Protein AF-0000000067417371 (afdb_homodimer)

Foldseek 3Di:
DDDPPPPPDPDPCVPPPPPPQDAQDQVVLQVVLQVLCCVLPVPHACDDPVVNVVVVVSQVVSQVVSVVVSCVRPVDQWDKDKDKDKDFPPPDDDDDDDDDDADPRKDKHWDWDDDNTMIMIMMMIIHGD/DDPPPPPPDPDPCVPPPPPPQDAQDQVVLQVVLQVLCCVLPVPHACDDPVVNVVVVVSQVVSQVVSVVVSCVRPVDQWDKDKDKDKDFPPPDDDDDDDDDDADPRKDKHWDWDDDNTMIMIMMMIIHGD

Nearest PDB structures (foldseek):
  8j07-assembly1_r7  TM=8.882E-01  e=1.767E-09  Homo sapiens
  8glv-assembly1_AR  TM=9.146E-01  e=4.381E-09  Chlamydomonas reinhardtii
  8glv-assembly1_AS  TM=8.165E-01  e=1.455E-09  Chlamydomonas reinhardtii
  5wi4-assembly1_B  TM=8.891E-01  e=5.313E-07  Mus musculus
  5vky-assembly1_B  TM=7.268E-01  e=1.047E-03  Saccharomyces cerevisiae JAY291

Secondary structure (DSSP, 8-state):
-------------------------HHHHHHHHHHHHHHHHTT--PPPGGGTHHHHHHHHHHHHHHHHHHHHH--SSEEEEEEEEEEE-SS--EEEEEEEE--TT-EEEEEEEE-SSEEEEEEEEEEE-/-------------------------HHHHHHHHHHHHHHHHTT--PPPGGGTHHHHHHHHHHHHHHHHHHHHH--SSEEEEEEEEEEE-SS--EEEEEEEE--TT-EEEEEEEE-SSEEEEEEEEEEE-

pLDDT: mean 85.17, std 20.32, range [29.73, 98.75]

Organism: Laccaria bicolor (strain S238N-H82 / ATCC MYA-4686) (NCBI:txid486041)

InterPro domains:
  IPR005334 Dynein light chain Tctex-1-like [PF03645] (30-125)
  IPR005334 Dynein light chain Tctex-1-like [PTHR21255] (18-127)
  IPR038586 Tctex-1-like superfamily [G3DSA:3.30.1140.40] (27-128)

Sequence (258 aa):
MANASGLRSPTPSRSSAPSPRQKFDTDLLKAYIKKLLSSTLQNNVWPEAREKDRVKGWMKEIGERVKERMLEIQPKGFKYIVLTQINENLGQGGRADMVCHWEDSDVVAQEMYSNDSLICICIAFALVAMANASGLRSPTPSRSSAPSPRQKFDTDLLKAYIKKLLSSTLQNNVWPEAREKDRVKGWMKEIGERVKERMLEIQPKGFKYIVLTQINENLGQGGRADMVCHWEDSDVVAQEMYSNDSLICICIAFALVA

Structure (mmCIF, N/CA/C/O backbone):
data_AF-0000000067417371-model_v1
#
loop_
_entity.id
_entity.type
_entity.pdbx_description
1 polymer 'Predicted protein'
#
loop_
_atom_site.group_PDB
_atom_site.id
_atom_site.type_symbol
_atom_site.label_atom_id
_atom_site.label_alt_id
_atom_site.label_comp_id
_atom_site.label_asym_id
_atom_site.label_entity_id
_atom_site.label_seq_id
_atom_site.pdbx_PDB_ins_code
_atom_site.Cartn_x
_atom_site.Cartn_y
_atom_site.Cartn_z
_atom_site.occupancy
_atom_site.B_iso_or_equiv
_atom_site.auth_seq_id
_atom_site.auth_comp_id
_atom_site.auth_asym_id
_atom_site.auth_atom_id
_atom_site.pdbx_PDB_model_num
ATOM 1 N N . MET A 1 1 ? 7.031 78.75 3.586 1 29.73 1 MET A N 1
ATOM 2 C CA . MET A 1 1 ? 6.203 77.688 3.107 1 29.73 1 MET A CA 1
ATOM 3 C C . MET A 1 1 ? 6.941 76.375 3.23 1 29.73 1 MET A C 1
ATOM 5 O O . MET A 1 1 ? 7.867 76.062 2.463 1 29.73 1 MET A O 1
ATOM 9 N N . ALA A 1 2 ? 7.055 75.812 4.5 1 34.28 2 ALA A N 1
ATOM 10 C CA . ALA A 1 2 ? 7.848 74.688 5.012 1 34.28 2 ALA A CA 1
ATOM 11 C C . ALA A 1 2 ? 7.473 73.375 4.316 1 34.28 2 ALA A C 1
ATOM 13 O O . ALA A 1 2 ? 6.289 73.062 4.145 1 34.28 2 ALA A O 1
ATOM 14 N N . ASN A 1 3 ? 8.281 72.812 3.389 1 33.38 3 ASN A N 1
ATOM 15 C CA . ASN A 1 3 ? 8.328 71.625 2.633 1 33.38 3 ASN A CA 1
ATOM 16 C C . ASN A 1 3 ? 8.203 70.375 3.551 1 33.38 3 ASN A C 1
ATOM 18 O O . ASN A 1 3 ? 9.078 70.125 4.379 1 33.38 3 ASN A O 1
ATOM 22 N N . ALA A 1 4 ? 7 70.062 3.951 1 37.28 4 ALA A N 1
ATOM 23 C CA . ALA A 1 4 ? 6.668 68.875 4.727 1 37.28 4 ALA A CA 1
ATOM 24 C C . ALA A 1 4 ? 7.238 67.562 4.074 1 37.28 4 ALA A C 1
ATOM 26 O O . ALA A 1 4 ? 6.953 67.312 2.908 1 37.28 4 ALA A O 1
ATOM 27 N N . SER A 1 5 ? 8.531 67.25 4.379 1 37.56 5 SER A N 1
ATOM 28 C CA . SER A 1 5 ? 9.234 66.062 4 1 37.56 5 SER A CA 1
ATOM 29 C C . SER A 1 5 ? 8.359 64.812 4.23 1 37.56 5 SER A C 1
ATOM 31 O O . SER A 1 5 ? 7.871 64.625 5.34 1 37.56 5 SER A O 1
ATOM 33 N N . GLY A 1 6 ? 7.527 64.5 3.299 1 33.75 6 GLY A N 1
ATOM 34 C CA . GLY A 1 6 ? 6.684 63.281 3.215 1 33.75 6 GLY A CA 1
ATOM 35 C C . GLY A 1 6 ? 7.391 62.031 3.656 1 33.75 6 GLY A C 1
ATOM 36 O O . GLY A 1 6 ? 8.398 61.625 3.062 1 33.75 6 GLY A O 1
ATOM 37 N N . LEU A 1 7 ? 7.543 61.781 4.965 1 40.06 7 LEU A N 1
ATOM 38 C CA . LEU A 1 7 ? 8.062 60.531 5.543 1 40.06 7 LEU A CA 1
ATOM 39 C C . LEU A 1 7 ? 7.418 59.312 4.891 1 40.06 7 LEU A C 1
ATOM 41 O O . LEU A 1 7 ? 6.195 59.188 4.918 1 40.06 7 LEU A O 1
ATOM 45 N N . ARG A 1 8 ? 7.824 58.969 3.635 1 37.25 8 ARG A N 1
ATOM 46 C CA . ARG A 1 8 ? 7.406 57.75 2.973 1 37.25 8 ARG A CA 1
ATOM 47 C C . ARG A 1 8 ? 7.539 56.531 3.91 1 37.25 8 ARG A C 1
ATOM 49 O O . ARG A 1 8 ? 8.578 56.344 4.551 1 37.25 8 ARG A O 1
ATOM 56 N N . SER A 1 9 ? 6.445 56.188 4.555 1 44.22 9 SER A N 1
ATOM 57 C CA . SER A 1 9 ? 6.371 54.938 5.336 1 44.22 9 SER A CA 1
ATOM 58 C C . SER A 1 9 ? 7.047 53.781 4.613 1 44.22 9 SER A C 1
ATOM 60 O O . SER A 1 9 ? 7.023 53.719 3.383 1 44.22 9 SER A O 1
ATOM 62 N N . PRO A 1 10 ? 8.125 53.188 5.152 1 41.47 10 PRO A N 1
ATOM 63 C CA . PRO A 1 10 ? 8.758 52.031 4.543 1 41.47 10 PRO A CA 1
ATOM 64 C C . PRO A 1 10 ? 7.746 50.969 4.09 1 41.47 10 PRO A C 1
ATOM 66 O O . PRO A 1 10 ? 6.645 50.906 4.645 1 41.47 10 PRO A O 1
ATOM 69 N N . THR A 1 11 ? 7.594 50.75 2.787 1 43.41 11 THR A N 1
ATOM 70 C CA . THR A 1 11 ? 6.852 49.625 2.203 1 43.41 11 THR A CA 1
ATOM 71 C C . THR A 1 11 ? 7.148 48.312 2.945 1 43.41 11 THR A C 1
ATOM 73 O O . THR A 1 11 ? 8.297 48.062 3.285 1 43.41 11 THR A O 1
ATOM 76 N N . PRO A 1 12 ? 6.262 47.812 3.783 1 40.22 12 PRO A N 1
ATOM 77 C CA . PRO A 1 12 ? 6.508 46.5 4.379 1 40.22 12 PRO A CA 1
ATOM 78 C C . PRO A 1 12 ? 7.035 45.5 3.371 1 40.22 12 PRO A C 1
ATOM 80 O O . PRO A 1 12 ? 6.602 45.469 2.217 1 40.22 12 PRO A O 1
ATOM 83 N N . SER A 1 13 ? 8.344 45.25 3.252 1 42.53 13 SER A N 1
ATOM 84 C CA . SER A 1 13 ? 8.898 44.094 2.549 1 42.53 13 SER A CA 1
ATOM 85 C C . SER A 1 13 ? 8.078 42.844 2.812 1 42.53 13 SER A C 1
ATOM 87 O O . SER A 1 13 ? 8.148 42.281 3.898 1 42.53 13 SER A O 1
ATOM 89 N N . ARG A 1 14 ? 6.805 42.844 2.596 1 40.53 14 ARG A N 1
ATOM 90 C CA . ARG A 1 14 ? 6 41.625 2.734 1 40.53 14 ARG A CA 1
ATOM 91 C C . ARG A 1 14 ? 6.664 40.438 2.035 1 40.53 14 ARG A C 1
ATOM 93 O O . ARG A 1 14 ? 5.988 39.5 1.604 1 40.53 14 ARG A O 1
ATOM 100 N N . SER A 1 15 ? 7.902 40.688 1.404 1 40.19 15 SER A N 1
ATOM 101 C CA . SER A 1 15 ? 8.266 39.531 0.579 1 40.19 15 SER A CA 1
ATOM 102 C C . SER A 1 15 ? 8.328 38.25 1.406 1 40.19 15 SER A C 1
ATOM 104 O O . SER A 1 15 ? 9.375 37.906 1.949 1 40.19 15 SER A O 1
ATOM 106 N N . SER A 1 16 ? 7.668 38.156 2.568 1 41.47 16 SER A N 1
ATOM 107 C CA . SER A 1 16 ? 7.918 36.812 3.117 1 41.47 16 SER A CA 1
ATOM 108 C C . SER A 1 16 ? 7.867 35.75 2.029 1 41.47 16 SER A C 1
ATOM 110 O O . SER A 1 16 ? 6.801 35.469 1.484 1 41.47 16 SER A O 1
ATOM 112 N N . ALA A 1 17 ? 8.812 35.688 1.14 1 43.62 17 ALA A N 1
ATOM 113 C CA . ALA A 1 17 ? 8.992 34.562 0.213 1 43.62 17 ALA A CA 1
ATOM 114 C C . ALA A 1 17 ? 8.5 33.25 0.828 1 43.62 17 ALA A C 1
ATOM 116 O O . ALA A 1 17 ? 8.828 32.938 1.975 1 43.62 17 ALA A O 1
ATOM 117 N N . PRO A 1 18 ? 7.359 32.719 0.465 1 45.53 18 PRO A N 1
ATOM 118 C CA . PRO A 1 18 ? 6.98 31.422 0.979 1 45.53 18 PRO A CA 1
ATOM 119 C C . PRO A 1 18 ? 8.172 30.469 1.113 1 45.53 18 PRO A C 1
ATOM 121 O O . PRO A 1 18 ? 9.102 30.531 0.311 1 45.53 18 PRO A O 1
ATOM 124 N N . SER A 1 19 ? 8.789 30.281 2.193 1 49.69 19 SER A N 1
ATOM 125 C CA . SER A 1 19 ? 9.82 29.281 2.408 1 49.69 19 SER A CA 1
ATOM 126 C C . SER A 1 19 ? 9.688 28.125 1.412 1 49.69 19 SER A C 1
ATOM 128 O O . SER A 1 19 ? 8.578 27.672 1.124 1 49.69 19 SER A O 1
ATOM 130 N N . PRO A 1 20 ? 10.562 27.953 0.43 1 51.38 20 PRO A N 1
ATOM 131 C CA . PRO A 1 20 ? 10.508 26.875 -0.552 1 51.38 20 PRO A CA 1
ATOM 132 C C . PRO A 1 20 ? 9.992 25.562 0.04 1 51.38 20 PRO A C 1
ATOM 134 O O . PRO A 1 20 ? 10.477 25.109 1.079 1 51.38 20 PRO A O 1
ATOM 137 N N . ARG A 1 21 ? 8.734 25.312 0.008 1 59.72 21 ARG A N 1
ATOM 138 C CA . ARG A 1 21 ? 8.156 24.062 0.501 1 59.72 21 ARG A CA 1
ATOM 139 C C . ARG A 1 21 ? 9.109 22.906 0.268 1 59.72 21 ARG A C 1
ATOM 141 O O . ARG A 1 21 ? 9.695 22.766 -0.81 1 59.72 21 ARG A O 1
ATOM 148 N N . GLN A 1 22 ? 9.688 22.344 1.268 1 68.69 22 GLN A N 1
ATOM 149 C CA . GLN A 1 22 ? 10.641 21.234 1.211 1 68.69 22 GLN A CA 1
ATOM 150 C C . GLN A 1 22 ? 10.125 20.109 0.33 1 68.69 22 GLN A C 1
ATOM 152 O O . GLN A 1 22 ? 8.984 19.656 0.487 1 68.69 22 GLN A O 1
ATOM 157 N N . LYS A 1 23 ? 10.75 19.984 -0.81 1 85.31 23 LYS A N 1
ATOM 158 C CA . LYS A 1 23 ? 10.414 18.891 -1.731 1 85.31 23 LYS A CA 1
ATOM 159 C C . LYS A 1 23 ? 11.219 17.641 -1.413 1 85.31 23 LYS A C 1
ATOM 161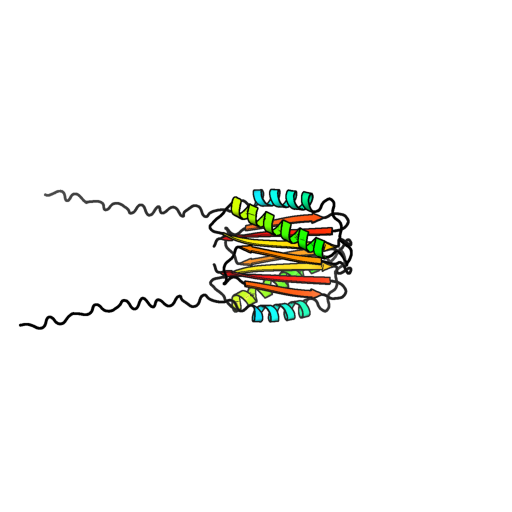 O O . LYS A 1 23 ? 12.406 17.719 -1.096 1 85.31 23 LYS A O 1
ATOM 166 N N . PHE A 1 24 ? 10.555 16.578 -1.325 1 93.5 24 PHE A N 1
ATOM 167 C CA . PHE A 1 24 ? 11.211 15.312 -1.058 1 93.5 24 PHE A CA 1
ATOM 168 C C . PHE A 1 24 ? 11.797 14.727 -2.336 1 93.5 24 PHE A C 1
ATOM 170 O O . PHE A 1 24 ? 11.117 14.656 -3.363 1 93.5 24 PHE A O 1
ATOM 177 N N . ASP A 1 25 ? 13.039 14.344 -2.344 1 94.5 25 ASP A N 1
ATOM 178 C CA . ASP A 1 25 ? 13.727 13.805 -3.514 1 94.5 25 ASP A CA 1
ATOM 179 C C . ASP A 1 25 ? 13.305 12.367 -3.783 1 94.5 25 ASP A C 1
ATOM 181 O O . ASP A 1 25 ? 14 11.422 -3.393 1 94.5 25 ASP A O 1
ATOM 185 N N . THR A 1 26 ? 12.367 12.148 -4.547 1 95.06 26 THR A N 1
ATOM 186 C CA . THR A 1 26 ? 11.766 10.852 -4.828 1 95.06 26 THR A CA 1
ATOM 187 C C . THR A 1 26 ? 12.672 10.008 -5.719 1 95.06 26 THR A C 1
ATOM 189 O O . THR A 1 26 ? 12.742 8.789 -5.562 1 95.06 26 THR A O 1
ATOM 192 N N . ASP A 1 27 ? 13.391 10.672 -6.625 1 96.31 27 ASP A N 1
ATOM 193 C CA . ASP A 1 27 ? 14.258 9.938 -7.547 1 96.31 27 ASP A CA 1
ATOM 194 C C . ASP A 1 27 ? 15.414 9.273 -6.805 1 96.31 27 ASP A C 1
ATOM 196 O O . ASP A 1 27 ? 15.766 8.133 -7.094 1 96.31 27 ASP A O 1
ATOM 200 N N . LEU A 1 28 ? 15.898 10.016 -5.984 1 96.62 28 LEU A N 1
ATOM 201 C CA . LEU A 1 28 ? 16.969 9.453 -5.16 1 96.62 28 LEU A CA 1
ATOM 202 C C . LEU A 1 28 ? 16.469 8.25 -4.375 1 96.62 28 LEU A C 1
ATOM 204 O O . LEU A 1 28 ? 17.156 7.227 -4.305 1 96.62 28 LEU A O 1
ATOM 208 N N . LEU A 1 29 ? 15.344 8.352 -3.779 1 98 29 LEU A N 1
ATOM 209 C CA . LEU A 1 29 ? 14.789 7.258 -2.992 1 98 29 LEU A CA 1
ATOM 210 C C . LEU A 1 29 ? 14.516 6.043 -3.873 1 98 29 LEU A C 1
ATOM 212 O O . LEU A 1 29 ? 14.812 4.91 -3.486 1 98 29 LEU A O 1
ATOM 216 N N . LYS A 1 30 ? 14 6.258 -5.051 1 98.25 30 LYS A N 1
ATOM 217 C CA . LYS A 1 30 ? 13.688 5.172 -5.969 1 98.25 30 LYS A CA 1
ATOM 218 C C . LYS A 1 30 ? 14.938 4.375 -6.328 1 98.25 30 LYS A C 1
ATOM 220 O O . LYS A 1 30 ? 14.914 3.145 -6.336 1 98.25 30 LYS A O 1
ATOM 225 N N . ALA A 1 31 ? 15.969 5.074 -6.605 1 98.19 31 ALA A N 1
ATOM 226 C CA . ALA A 1 31 ? 17.234 4.426 -6.934 1 98.19 31 ALA A CA 1
ATOM 227 C C . ALA A 1 31 ? 17.734 3.57 -5.773 1 98.19 31 ALA A C 1
ATOM 229 O O . ALA A 1 31 ? 18.203 2.451 -5.973 1 98.19 31 ALA A O 1
ATOM 230 N N . TYR A 1 32 ? 17.578 4.145 -4.691 1 98.5 32 TYR A N 1
ATOM 231 C CA . TYR A 1 32 ? 18 3.414 -3.502 1 98.5 32 TYR A CA 1
ATOM 232 C C . TYR A 1 32 ? 17.172 2.152 -3.311 1 98.5 32 TYR A C 1
ATOM 234 O O . TYR A 1 32 ? 17.703 1.073 -3.066 1 98.5 32 TYR A O 1
ATOM 242 N N . ILE A 1 33 ? 15.805 2.229 -3.393 1 98.75 33 ILE A N 1
ATOM 243 C CA . ILE A 1 33 ? 14.914 1.096 -3.168 1 98.75 33 ILE A CA 1
ATOM 244 C C . ILE A 1 33 ? 15.195 0.002 -4.195 1 98.75 33 ILE A C 1
ATOM 246 O O . ILE A 1 33 ? 15.258 -1.181 -3.85 1 98.75 33 ILE A O 1
ATOM 250 N N . LYS A 1 34 ? 15.43 0.41 -5.367 1 98.25 34 LYS A N 1
ATOM 251 C CA . LYS A 1 34 ? 15.711 -0.547 -6.434 1 98.25 34 LYS A CA 1
ATOM 252 C C . LYS A 1 34 ? 16.938 -1.391 -6.105 1 98.25 34 LYS A C 1
ATOM 254 O O . LYS A 1 34 ? 16.906 -2.619 -6.191 1 98.25 34 LYS A O 1
ATOM 259 N N . LYS A 1 35 ? 18 -0.732 -5.773 1 98.25 35 LYS A N 1
ATOM 260 C CA . LYS A 1 35 ? 19.219 -1.426 -5.414 1 98.25 35 LYS A CA 1
ATOM 261 C C . LYS A 1 35 ? 19.031 -2.309 -4.184 1 98.25 35 LYS A C 1
ATOM 263 O O . LYS A 1 35 ? 19.5 -3.443 -4.145 1 98.25 35 LYS A O 1
ATOM 268 N N . LEU A 1 36 ? 18.359 -1.787 -3.221 1 98.56 36 LEU A N 1
ATOM 269 C CA . LEU A 1 36 ? 18.141 -2.506 -1.971 1 98.56 36 LEU A CA 1
ATOM 270 C C . LEU A 1 36 ? 17.359 -3.793 -2.217 1 98.56 36 LEU A C 1
ATOM 272 O O . LEU A 1 36 ? 17.719 -4.852 -1.705 1 98.56 36 LEU A O 1
ATOM 276 N N . LEU A 1 37 ? 16.203 -3.738 -2.957 1 98.44 37 LEU A N 1
ATOM 277 C CA . LEU A 1 37 ? 15.375 -4.914 -3.225 1 98.44 37 LEU A CA 1
ATOM 278 C C . LEU A 1 37 ? 16.188 -5.988 -3.943 1 98.44 37 LEU A C 1
ATOM 280 O O . LEU A 1 37 ? 16.141 -7.164 -3.568 1 98.44 37 LEU A O 1
ATOM 284 N N . SER A 1 38 ? 16.906 -5.555 -4.918 1 97.62 38 SER A N 1
ATOM 285 C CA . SER A 1 38 ? 17.719 -6.492 -5.688 1 97.62 38 SER A CA 1
ATOM 286 C C . SER A 1 38 ? 18.781 -7.16 -4.812 1 97.62 38 SER A C 1
ATOM 288 O O . SER A 1 38 ? 18.906 -8.391 -4.816 1 97.62 38 SER A O 1
ATOM 290 N N . SER A 1 39 ? 19.516 -6.402 -4.062 1 97.06 39 SER A N 1
ATOM 291 C CA . SER A 1 39 ? 20.594 -6.941 -3.242 1 97.06 39 SER A CA 1
ATOM 292 C C . SER A 1 39 ? 20.047 -7.836 -2.133 1 97.06 39 SER A C 1
ATOM 294 O O . SER A 1 39 ? 20.672 -8.844 -1.785 1 97.06 39 SER A O 1
ATOM 296 N N . THR A 1 40 ? 18.891 -7.492 -1.577 1 96.81 40 THR A N 1
ATOM 297 C CA . THR A 1 40 ? 18.312 -8.219 -0.448 1 96.81 40 THR A CA 1
ATOM 298 C C . THR A 1 40 ? 17.688 -9.531 -0.914 1 96.81 40 THR A C 1
ATOM 300 O O . THR A 1 40 ? 17.75 -10.539 -0.21 1 96.81 40 THR A O 1
ATOM 303 N N . LEU A 1 41 ? 17.109 -9.57 -2.156 1 96.88 41 LEU A N 1
ATOM 304 C CA . LEU A 1 41 ? 16.234 -10.68 -2.484 1 96.88 41 LEU A CA 1
ATOM 305 C C . LEU A 1 41 ? 16.812 -11.531 -3.602 1 96.88 41 LEU A C 1
ATOM 307 O O . LEU A 1 41 ? 16.312 -12.625 -3.885 1 96.88 41 LEU A O 1
ATOM 311 N N . GLN A 1 42 ? 17.844 -11.109 -4.363 1 93.88 42 GLN A N 1
ATOM 312 C CA . GLN A 1 42 ? 18.344 -11.75 -5.582 1 93.88 42 GLN A CA 1
ATOM 313 C C . GLN A 1 42 ? 18.688 -13.219 -5.332 1 93.88 42 GLN A C 1
ATOM 315 O O . GLN A 1 42 ? 18.5 -14.062 -6.215 1 93.88 42 GLN A O 1
ATOM 320 N N . ASN A 1 43 ? 19.125 -13.57 -4.195 1 91.19 43 ASN A N 1
ATOM 321 C CA . ASN A 1 43 ? 19.516 -14.961 -3.967 1 91.19 43 ASN A CA 1
ATOM 322 C C . ASN A 1 43 ? 18.5 -15.68 -3.082 1 91.19 43 ASN A C 1
ATOM 324 O O . ASN A 1 43 ? 18.797 -16.734 -2.531 1 91.19 43 ASN A O 1
ATOM 328 N N . ASN A 1 44 ? 17.312 -15.086 -3.021 1 94 44 ASN A N 1
ATOM 329 C CA . ASN A 1 4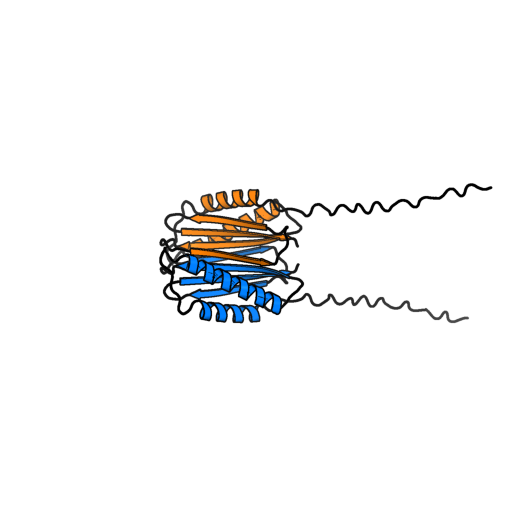4 ? 16.312 -15.672 -2.139 1 94 44 ASN A CA 1
ATOM 330 C C . ASN A 1 44 ? 15.133 -16.25 -2.924 1 94 44 ASN A C 1
ATOM 332 O O . ASN A 1 44 ? 14.852 -15.797 -4.035 1 94 44 ASN A O 1
ATOM 336 N N . VAL A 1 45 ? 14.562 -17.25 -2.336 1 94.19 45 VAL A N 1
ATOM 337 C CA . VAL A 1 45 ? 13.398 -17.891 -2.928 1 94.19 45 VAL A CA 1
ATOM 338 C C . VAL A 1 45 ? 12.273 -17.969 -1.9 1 94.19 45 VAL A C 1
ATOM 340 O O . VAL A 1 45 ? 12.516 -17.859 -0.695 1 94.19 45 VAL A O 1
ATOM 343 N N . TRP A 1 46 ? 11.086 -18.062 -2.43 1 94.31 46 TRP A N 1
ATOM 344 C CA . TRP A 1 46 ? 9.953 -18.219 -1.524 1 94.31 46 TRP A CA 1
ATOM 345 C C . TRP A 1 46 ? 10.148 -19.438 -0.621 1 94.31 46 TRP A C 1
ATOM 347 O O . TRP A 1 46 ? 10.352 -20.547 -1.104 1 94.31 46 TRP A O 1
ATOM 357 N N . PRO A 1 47 ? 10.109 -19.109 0.589 1 90.56 47 PRO A N 1
ATOM 358 C CA . PRO A 1 47 ? 10.43 -20.219 1.507 1 90.56 47 PRO A CA 1
ATOM 359 C C . PRO A 1 47 ? 9.289 -21.219 1.637 1 90.56 47 PRO A C 1
ATOM 361 O O . PRO A 1 47 ? 8.125 -20.891 1.389 1 90.56 47 PRO A O 1
ATOM 364 N N . GLU A 1 48 ? 9.672 -22.375 2.041 1 82.81 48 GLU A N 1
ATOM 365 C CA . GLU A 1 48 ? 8.672 -23.375 2.408 1 82.81 48 GLU A CA 1
ATOM 366 C C . GLU A 1 48 ? 7.906 -22.953 3.66 1 82.81 48 GLU A C 1
ATOM 368 O O . GLU A 1 48 ? 8.336 -22.047 4.375 1 82.81 48 GLU A O 1
ATOM 373 N N . ALA A 1 49 ? 6.812 -23.531 3.875 1 73.38 49 ALA A N 1
ATOM 374 C CA . ALA A 1 49 ? 5.891 -23.156 4.945 1 73.38 49 ALA A CA 1
ATOM 375 C C . ALA A 1 49 ? 6.621 -23.031 6.277 1 73.38 49 ALA A C 1
ATOM 377 O O . ALA A 1 49 ? 6.352 -22.109 7.055 1 73.38 49 ALA A O 1
ATOM 378 N N . ARG A 1 50 ? 7.562 -23.797 6.535 1 71.31 50 ARG A N 1
ATOM 379 C CA . ARG A 1 50 ? 8.266 -23.844 7.816 1 71.31 50 ARG A CA 1
ATOM 380 C C . ARG A 1 50 ? 9.18 -22.625 7.977 1 71.31 50 ARG A C 1
ATOM 382 O O . ARG A 1 50 ? 9.555 -22.281 9.094 1 71.31 50 ARG A O 1
ATOM 389 N N . GLU A 1 51 ? 9.516 -22.062 6.973 1 76.94 51 GLU A N 1
ATOM 390 C CA . GLU A 1 51 ? 10.469 -20.953 7.008 1 76.94 51 GLU A CA 1
ATOM 391 C C . GLU A 1 51 ? 9.797 -19.641 6.633 1 76.94 51 GLU A C 1
ATOM 393 O O . GLU A 1 51 ? 10.453 -18.719 6.137 1 76.94 51 GLU A O 1
ATOM 398 N N . LYS A 1 52 ? 8.602 -19.5 6.891 1 78.19 52 LYS A N 1
ATOM 399 C CA . LYS A 1 52 ? 7.801 -18.359 6.465 1 78.19 52 LYS A CA 1
ATOM 400 C C . LYS A 1 52 ? 8.242 -17.094 7.184 1 78.19 52 LYS A C 1
ATOM 402 O O . LYS A 1 52 ? 8.094 -15.984 6.652 1 78.19 52 LYS A O 1
ATOM 407 N N . ASP A 1 53 ? 8.922 -17.297 8.289 1 90.56 53 ASP A N 1
ATOM 408 C CA . ASP A 1 53 ? 9.391 -16.156 9.055 1 90.56 53 ASP A CA 1
ATOM 409 C C . ASP A 1 53 ? 10.5 -15.406 8.305 1 90.56 53 ASP A C 1
ATOM 411 O O . ASP A 1 53 ? 10.766 -14.242 8.586 1 90.56 53 ASP A O 1
ATOM 415 N N . ARG A 1 54 ? 11.102 -16.094 7.375 1 92.5 54 ARG A N 1
ATOM 416 C CA . ARG A 1 54 ? 12.125 -15.43 6.57 1 92.5 54 ARG A CA 1
ATOM 417 C C . ARG A 1 54 ? 11.547 -14.258 5.789 1 92.5 54 ARG A C 1
ATOM 419 O O . ARG A 1 54 ? 12.172 -13.203 5.688 1 92.5 54 ARG A O 1
ATOM 426 N N . VAL A 1 55 ? 10.422 -14.5 5.25 1 94.75 55 VAL A N 1
ATOM 427 C CA . VAL A 1 55 ? 9.758 -13.453 4.477 1 94.75 55 VAL A CA 1
ATOM 428 C C . VAL A 1 55 ? 9.523 -12.234 5.355 1 94.75 55 VAL A C 1
ATOM 430 O O . VAL A 1 55 ? 9.766 -11.102 4.93 1 94.75 55 VAL A O 1
ATOM 433 N N . LYS A 1 56 ? 9.148 -12.492 6.566 1 94.56 56 LYS A N 1
ATOM 434 C CA . LYS A 1 56 ? 8.953 -11.406 7.523 1 94.56 56 LYS A CA 1
ATOM 435 C C . LYS A 1 56 ? 10.258 -10.656 7.77 1 94.56 56 LYS A C 1
ATOM 437 O O . LYS A 1 56 ? 10.266 -9.43 7.871 1 94.56 56 LYS A O 1
ATOM 442 N N . GLY A 1 57 ? 11.25 -11.406 7.91 1 95.81 57 GLY A N 1
ATOM 443 C CA . GLY A 1 57 ? 12.555 -10.805 8.125 1 95.81 57 GLY A CA 1
ATOM 444 C C . GLY A 1 57 ? 12.984 -9.891 6.996 1 95.81 57 GLY A C 1
ATOM 445 O O . GLY A 1 57 ? 13.469 -8.781 7.23 1 95.81 57 GLY A O 1
ATOM 446 N N . TRP A 1 58 ? 12.789 -10.422 5.777 1 96.62 58 TRP A N 1
ATOM 447 C CA . TRP A 1 58 ? 13.141 -9.602 4.621 1 96.62 58 TRP A CA 1
ATOM 448 C C . TRP A 1 58 ? 12.336 -8.305 4.613 1 96.62 58 TRP A C 1
ATOM 450 O O . TRP A 1 58 ? 12.883 -7.223 4.383 1 96.62 58 TRP A O 1
ATOM 460 N N . MET A 1 59 ? 11.086 -8.406 4.855 1 97.06 59 MET A N 1
ATOM 461 C CA . MET A 1 59 ? 10.203 -7.246 4.809 1 97.06 59 MET A CA 1
ATOM 462 C C . MET A 1 59 ? 10.594 -6.227 5.875 1 97.06 59 MET A C 1
ATOM 464 O O . MET A 1 59 ? 10.609 -5.023 5.613 1 97.06 59 MET A O 1
ATOM 468 N N . LYS A 1 60 ? 10.875 -6.672 7.012 1 96.56 60 LYS A N 1
ATOM 469 C CA . LYS A 1 60 ? 11.289 -5.785 8.094 1 96.56 60 LYS A CA 1
ATOM 470 C C . LYS A 1 60 ? 12.578 -5.047 7.746 1 96.56 60 LYS A C 1
ATOM 472 O O . LYS A 1 60 ? 12.68 -3.836 7.949 1 96.56 60 LYS A O 1
ATOM 477 N N . GLU A 1 61 ? 13.414 -5.773 7.289 1 97.62 61 GLU A N 1
ATOM 478 C CA . GLU A 1 61 ? 14.688 -5.168 6.895 1 97.62 61 GLU A CA 1
ATOM 479 C C . GLU A 1 61 ? 14.477 -4.098 5.828 1 97.62 61 GLU A C 1
ATOM 481 O O . GLU A 1 61 ? 14.961 -2.971 5.969 1 97.62 61 GLU A O 1
ATOM 486 N N . ILE A 1 62 ? 13.789 -4.461 4.805 1 98.19 62 ILE A N 1
ATOM 487 C CA . ILE A 1 62 ? 13.539 -3.543 3.699 1 98.19 62 ILE A CA 1
ATOM 488 C C . ILE A 1 62 ? 12.82 -2.301 4.215 1 98.19 62 ILE A C 1
ATOM 490 O O . ILE A 1 62 ? 13.242 -1.173 3.943 1 98.19 62 ILE A O 1
ATOM 494 N N . GLY A 1 63 ? 11.781 -2.51 4.898 1 98.12 63 GLY A N 1
ATOM 495 C CA . GLY A 1 63 ? 11 -1.394 5.414 1 98.12 63 GLY A CA 1
ATOM 496 C C . GLY A 1 63 ? 11.82 -0.442 6.266 1 98.12 63 GLY A C 1
ATOM 497 O O . GLY A 1 63 ? 11.758 0.775 6.086 1 98.12 63 GLY A O 1
ATOM 498 N N . GLU A 1 64 ? 12.586 -0.948 7.152 1 97.56 64 GLU A N 1
ATOM 499 C CA . GLU A 1 64 ? 13.383 -0.137 8.07 1 97.56 64 GLU A CA 1
ATOM 500 C C . GLU A 1 64 ? 14.484 0.611 7.324 1 97.56 64 GLU A C 1
ATOM 502 O O . GLU A 1 64 ? 14.719 1.797 7.574 1 97.56 64 GLU A O 1
ATOM 507 N N . ARG A 1 65 ? 15.109 -0.059 6.488 1 98.25 65 ARG A N 1
ATOM 508 C CA . ARG A 1 65 ? 16.188 0.573 5.742 1 98.25 65 ARG A CA 1
ATOM 509 C C . ARG A 1 65 ? 15.664 1.679 4.836 1 98.25 65 ARG A C 1
ATOM 511 O O . ARG A 1 65 ? 16.297 2.729 4.691 1 98.25 65 ARG A O 1
ATOM 518 N N . VAL A 1 66 ? 14.523 1.443 4.188 1 98.44 66 VAL A N 1
ATOM 519 C CA . VAL A 1 66 ? 13.922 2.473 3.342 1 98.44 66 VAL A CA 1
ATOM 520 C C . VAL A 1 66 ? 13.516 3.67 4.199 1 98.44 66 VAL A C 1
ATOM 522 O O . VAL A 1 66 ? 13.789 4.816 3.842 1 98.44 66 VAL A O 1
ATOM 525 N N . LYS A 1 67 ? 12.906 3.43 5.27 1 97.69 67 LYS A N 1
ATOM 526 C CA . LYS A 1 67 ? 12.508 4.516 6.16 1 97.69 67 LYS A CA 1
ATOM 527 C C . LYS A 1 67 ? 13.719 5.305 6.645 1 97.69 67 LYS A C 1
ATOM 529 O O . LYS A 1 67 ? 13.688 6.539 6.68 1 97.69 67 LYS A O 1
ATOM 534 N N . GLU A 1 68 ? 14.727 4.605 7.039 1 97.56 68 GLU A N 1
ATOM 535 C CA . GLU A 1 68 ? 15.953 5.27 7.477 1 97.56 68 GLU A CA 1
ATOM 536 C C . GLU A 1 68 ? 16.516 6.164 6.379 1 97.56 68 GLU A C 1
ATOM 538 O O . GLU A 1 68 ? 16.953 7.285 6.648 1 97.56 68 GLU A O 1
ATOM 543 N N . ARG A 1 69 ? 16.547 5.645 5.223 1 97.81 69 ARG A N 1
ATOM 544 C CA . ARG A 1 69 ? 17.031 6.434 4.094 1 97.81 69 ARG A CA 1
ATOM 545 C C . ARG A 1 69 ? 16.172 7.68 3.891 1 97.81 69 ARG A C 1
ATOM 547 O O . ARG A 1 69 ? 16.688 8.75 3.57 1 97.81 69 ARG A O 1
ATOM 554 N N . MET A 1 70 ? 14.859 7.535 3.994 1 97.31 70 MET A N 1
ATOM 555 C CA . MET A 1 70 ? 13.961 8.68 3.869 1 97.31 70 MET A CA 1
ATOM 556 C C . MET A 1 70 ? 14.289 9.742 4.914 1 97.31 70 MET A C 1
ATOM 558 O O . MET A 1 70 ? 14.312 10.93 4.605 1 97.31 70 MET A O 1
ATOM 562 N N . LEU A 1 71 ? 14.578 9.297 6.137 1 96.06 71 LEU A N 1
ATOM 563 C CA . LEU A 1 71 ? 14.914 10.219 7.223 1 96.06 71 LEU A CA 1
ATOM 564 C C . LEU A 1 71 ? 16.25 10.891 6.973 1 96.06 71 LEU A C 1
ATOM 566 O O . LEU A 1 71 ? 16.469 12.039 7.379 1 96.06 71 LEU A O 1
ATOM 570 N N . GLU A 1 72 ? 17.125 10.227 6.32 1 96.5 72 GLU A N 1
ATOM 571 C CA . GLU A 1 72 ? 18.391 10.82 5.938 1 96.5 72 GLU A CA 1
ATOM 572 C C . GLU A 1 72 ? 18.203 11.898 4.875 1 96.5 72 GLU A C 1
ATOM 574 O O . GLU A 1 72 ? 18.875 12.938 4.906 1 96.5 72 GLU A O 1
ATOM 579 N N . ILE A 1 73 ? 17.359 11.625 3.904 1 95.19 73 ILE A N 1
ATOM 580 C CA . ILE A 1 73 ? 17.109 12.562 2.816 1 95.19 73 ILE A CA 1
ATOM 581 C C . ILE A 1 73 ? 16.438 13.828 3.369 1 95.19 73 ILE A C 1
ATOM 583 O O . ILE A 1 73 ? 16.844 14.945 3.033 1 95.19 73 ILE A O 1
ATOM 587 N N . GLN A 1 74 ? 15.391 13.664 4.148 1 94.19 74 GLN A N 1
ATOM 588 C CA . GLN A 1 74 ? 14.672 14.758 4.793 1 94.19 74 GLN A CA 1
ATOM 589 C C . GLN A 1 74 ? 14.219 14.367 6.195 1 94.19 74 GLN A C 1
ATOM 591 O O . GLN A 1 74 ? 13.18 13.727 6.359 1 94.19 74 GLN A O 1
ATOM 596 N N . PRO A 1 75 ? 14.883 14.773 7.191 1 91.31 75 PRO A N 1
ATOM 597 C CA . PRO A 1 75 ? 14.633 14.289 8.555 1 91.31 75 PRO A CA 1
ATOM 598 C C . PRO A 1 75 ? 13.375 14.891 9.164 1 91.31 75 PRO A C 1
ATOM 600 O O . PRO A 1 75 ? 12.812 14.32 10.109 1 91.31 75 PRO A O 1
ATOM 603 N N . LYS A 1 76 ? 13.008 16.078 8.641 1 90.88 76 LYS A N 1
ATOM 604 C CA . LYS A 1 76 ? 11.883 16.766 9.273 1 90.88 76 LYS A CA 1
ATOM 605 C C . LYS A 1 76 ? 10.867 17.234 8.234 1 90.88 76 LYS A C 1
ATOM 607 O O . LYS A 1 76 ? 11.18 17.312 7.047 1 90.88 76 LYS A O 1
ATOM 612 N N . GLY A 1 77 ? 9.594 17.469 8.719 1 90.75 77 GLY A N 1
ATOM 613 C CA . GLY A 1 77 ? 8.594 18.109 7.895 1 90.75 77 GLY A CA 1
ATOM 614 C C . GLY A 1 77 ? 7.734 17.141 7.117 1 90.75 77 GLY A C 1
ATOM 615 O O . GLY A 1 77 ? 6.844 17.547 6.367 1 90.75 77 GLY A O 1
ATOM 616 N N . PHE A 1 78 ? 8.078 15.852 7.32 1 92.56 78 PHE A N 1
ATOM 617 C CA . PHE A 1 78 ? 7.316 14.859 6.57 1 92.56 78 PHE A CA 1
ATOM 618 C C . PHE A 1 78 ? 6.879 13.711 7.477 1 92.56 78 PHE A C 1
ATOM 620 O O . PHE A 1 78 ? 7.57 13.375 8.438 1 92.56 78 PHE A O 1
ATOM 627 N N . LYS A 1 79 ? 5.727 13.188 7.148 1 94 79 LYS A N 1
ATOM 628 C CA . LYS A 1 79 ? 5.332 11.859 7.598 1 94 79 LYS A CA 1
ATOM 629 C C . LYS A 1 79 ? 5.723 10.797 6.574 1 94 79 LYS A C 1
ATOM 631 O O . LYS A 1 79 ? 5.578 11 5.367 1 94 79 LYS A O 1
ATOM 636 N N . TYR A 1 80 ? 6.215 9.703 7.078 1 96.38 80 TYR A N 1
ATOM 637 C CA . TYR A 1 80 ? 6.668 8.656 6.164 1 96.38 80 TYR A CA 1
ATOM 638 C C . TYR A 1 80 ? 5.887 7.363 6.383 1 96.38 80 TYR A C 1
ATOM 640 O O . TYR A 1 80 ? 5.602 6.992 7.523 1 96.38 80 TYR A O 1
ATOM 648 N N . ILE A 1 81 ? 5.555 6.711 5.301 1 96.88 81 ILE A N 1
ATOM 649 C CA . ILE A 1 81 ? 4.988 5.363 5.305 1 96.88 81 ILE A CA 1
ATOM 650 C C . ILE A 1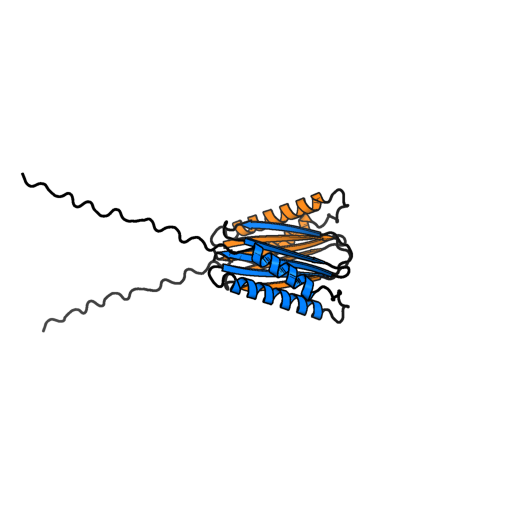 81 ? 5.73 4.492 4.293 1 96.88 81 ILE A C 1
ATOM 652 O O . ILE A 1 81 ? 5.879 4.867 3.129 1 96.88 81 ILE A O 1
ATOM 656 N N . VAL A 1 82 ? 6.184 3.352 4.746 1 98 82 VAL A N 1
ATOM 657 C CA . VAL A 1 82 ? 6.781 2.377 3.838 1 98 82 VAL A CA 1
ATOM 658 C C . VAL A 1 82 ? 5.988 1.072 3.885 1 98 82 VAL A C 1
ATOM 660 O O . VAL A 1 82 ? 5.902 0.431 4.934 1 98 82 VAL A O 1
ATOM 663 N N . LEU A 1 83 ? 5.414 0.743 2.809 1 97.44 83 LEU A N 1
ATOM 664 C CA . LEU A 1 83 ? 4.703 -0.52 2.654 1 97.44 83 LEU A CA 1
ATOM 665 C C . LEU A 1 83 ? 5.527 -1.513 1.841 1 97.44 83 LEU A C 1
ATOM 667 O O . LEU A 1 83 ? 5.945 -1.208 0.723 1 97.44 83 LEU A O 1
ATOM 671 N N . THR A 1 84 ? 5.789 -2.643 2.385 1 97.81 84 THR A N 1
ATOM 672 C CA . THR A 1 84 ? 6.516 -3.693 1.684 1 97.81 84 THR A CA 1
ATOM 673 C C . THR A 1 84 ? 5.668 -4.957 1.573 1 97.81 84 THR A C 1
ATOM 675 O O . THR A 1 84 ? 5.113 -5.43 2.568 1 97.81 84 THR A O 1
ATOM 678 N N . GLN A 1 85 ? 5.582 -5.453 0.405 1 96.75 85 GLN A N 1
ATOM 679 C CA . GLN A 1 85 ? 4.852 -6.691 0.145 1 96.75 85 GLN A CA 1
ATOM 680 C C . GLN A 1 85 ? 5.734 -7.707 -0.573 1 96.75 85 GLN A C 1
ATOM 682 O O . GLN A 1 85 ? 6.426 -7.371 -1.537 1 96.75 85 GLN A O 1
ATOM 687 N N . ILE A 1 86 ? 5.672 -8.961 -0.16 1 97 86 ILE A N 1
ATOM 688 C CA . ILE A 1 86 ? 6.352 -10.047 -0.854 1 97 86 ILE A CA 1
ATOM 689 C C . ILE A 1 86 ? 5.383 -11.203 -1.083 1 97 86 ILE A C 1
ATOM 691 O O . ILE A 1 86 ? 4.688 -11.633 -0.158 1 97 86 ILE A O 1
ATOM 695 N N . ASN A 1 87 ? 5.34 -11.688 -2.264 1 96 87 ASN A N 1
ATOM 696 C CA . ASN A 1 87 ? 4.473 -12.789 -2.65 1 96 87 ASN A CA 1
ATOM 697 C C . ASN A 1 87 ? 5.246 -13.883 -3.385 1 96 87 ASN A C 1
ATOM 699 O O . ASN A 1 87 ? 6.246 -13.594 -4.051 1 96 87 ASN A O 1
ATOM 703 N N . GLU A 1 88 ? 4.715 -15.07 -3.199 1 96.31 88 GLU A N 1
ATOM 704 C CA . GLU A 1 88 ? 5.188 -16.141 -4.074 1 96.31 88 GLU A CA 1
ATOM 705 C C . GLU A 1 88 ? 4.859 -15.844 -5.535 1 96.31 88 GLU A C 1
ATOM 707 O O . GLU A 1 88 ? 3.736 -15.445 -5.855 1 96.31 88 GLU A O 1
ATOM 712 N N . ASN A 1 89 ? 5.863 -16.047 -6.375 1 96.44 89 ASN A N 1
ATOM 713 C CA . ASN A 1 89 ? 5.664 -15.82 -7.801 1 96.44 89 ASN A CA 1
ATOM 714 C C . ASN A 1 89 ? 5.262 -17.094 -8.523 1 96.44 89 ASN A C 1
ATOM 716 O O . ASN A 1 89 ? 6.113 -17.938 -8.844 1 96.44 89 ASN A O 1
ATOM 720 N N . LEU A 1 90 ? 4.016 -17.25 -8.812 1 96.06 90 LEU A N 1
ATOM 721 C CA . LEU A 1 90 ? 3.506 -18.391 -9.555 1 96.06 90 LEU A CA 1
ATOM 722 C C . LEU A 1 90 ? 3.049 -17.984 -10.953 1 96.06 90 LEU A C 1
ATOM 724 O O . LEU A 1 90 ? 2.205 -18.641 -11.555 1 96.06 90 LEU A O 1
ATOM 728 N N . GLY A 1 91 ? 3.498 -16.781 -11.359 1 94.81 91 GLY A N 1
ATOM 729 C CA . GLY A 1 91 ? 3.143 -16.281 -12.68 1 94.81 91 GLY A CA 1
ATOM 730 C C . GLY A 1 91 ? 1.796 -15.578 -12.711 1 94.81 91 GLY A C 1
ATOM 731 O O . GLY A 1 91 ? 1.2 -15.414 -13.773 1 94.81 91 GLY A O 1
ATOM 732 N N . GLN A 1 92 ? 1.322 -15.242 -11.539 1 92.94 92 GLN A N 1
ATOM 733 C CA . GLN A 1 92 ? 0.01 -14.609 -11.445 1 92.94 92 GLN A CA 1
ATOM 734 C C . GLN A 1 92 ? 0.052 -13.172 -11.969 1 92.94 92 GLN A C 1
ATOM 736 O O . GLN A 1 92 ? 1.058 -12.477 -11.812 1 92.94 92 GLN A O 1
ATOM 741 N N . GLY A 1 93 ? -1.019 -12.766 -12.578 1 91.94 93 GLY A N 1
ATOM 742 C CA . GLY A 1 93 ? -1.18 -11.352 -12.891 1 91.94 93 GLY A CA 1
ATOM 743 C C . GLY A 1 93 ? -1.545 -10.516 -11.672 1 91.94 93 GLY A C 1
ATOM 744 O O . GLY A 1 93 ? -1.979 -11.055 -10.648 1 91.94 93 GLY A O 1
ATOM 745 N N . GLY A 1 94 ? -1.294 -9.242 -11.773 1 92.56 94 GLY A N 1
ATOM 746 C CA . GLY A 1 94 ? -1.654 -8.336 -10.695 1 92.56 94 GLY A CA 1
ATOM 747 C C . GLY A 1 94 ? -1.635 -6.879 -11.109 1 92.56 94 GLY A C 1
ATOM 748 O O . GLY A 1 94 ? -0.906 -6.496 -12.023 1 92.56 94 GLY A O 1
ATOM 749 N N . ARG A 1 95 ? -2.465 -6.098 -10.492 1 93.44 95 ARG A N 1
ATOM 750 C CA . ARG A 1 95 ? -2.518 -4.652 -10.688 1 93.44 95 ARG A CA 1
ATOM 751 C C . ARG A 1 95 ? -2.738 -3.928 -9.367 1 93.44 95 ARG A C 1
ATOM 753 O O . ARG A 1 95 ? -3.299 -4.496 -8.422 1 93.44 95 ARG A O 1
ATOM 760 N N . ALA A 1 96 ? -2.242 -2.727 -9.328 1 94.5 96 ALA A N 1
ATOM 761 C CA . ALA A 1 96 ? -2.465 -1.842 -8.188 1 94.5 96 ALA A CA 1
ATOM 762 C C . ALA A 1 96 ? -2.828 -0.433 -8.648 1 94.5 96 ALA A C 1
ATOM 764 O O . ALA A 1 96 ? -2.383 0.014 -9.703 1 94.5 96 ALA A O 1
ATOM 765 N N . ASP A 1 97 ? -3.627 0.184 -7.938 1 95.06 97 ASP A N 1
ATOM 766 C CA . ASP A 1 97 ? -4.008 1.571 -8.172 1 95.06 97 ASP A CA 1
ATOM 767 C C . ASP A 1 97 ? -4.105 2.35 -6.863 1 95.06 97 ASP A C 1
ATOM 769 O O . ASP A 1 97 ? -4.223 1.755 -5.793 1 95.06 97 ASP A O 1
ATOM 773 N N . MET A 1 98 ? -3.979 3.656 -7.059 1 94.38 98 MET A N 1
ATOM 774 C CA . MET A 1 98 ? -3.998 4.52 -5.883 1 94.38 98 MET A CA 1
ATOM 775 C C . MET A 1 98 ? -4.855 5.758 -6.129 1 94.38 98 MET A C 1
ATOM 777 O O . MET A 1 98 ? -4.766 6.379 -7.188 1 94.38 98 MET A O 1
ATOM 781 N N . VAL A 1 99 ? -5.719 5.992 -5.281 1 93.19 99 VAL A N 1
ATOM 782 C CA . VAL A 1 99 ? -6.43 7.27 -5.262 1 93.19 99 VAL A CA 1
ATOM 783 C C . VAL A 1 99 ? -6.074 8.039 -3.992 1 93.19 99 VAL A C 1
ATOM 785 O O . VAL A 1 99 ? -5.934 7.449 -2.918 1 93.19 99 VAL A O 1
ATOM 788 N N . CYS A 1 100 ? -5.824 9.328 -4.207 1 87.44 100 CYS A N 1
ATOM 789 C CA . CYS A 1 100 ? -5.352 10.086 -3.057 1 87.44 100 CYS A CA 1
ATOM 790 C C . CYS A 1 100 ? -6 11.469 -3.014 1 87.44 100 CYS A C 1
ATOM 792 O O . CYS A 1 100 ? -6.469 11.969 -4.035 1 87.44 100 CYS A O 1
ATOM 79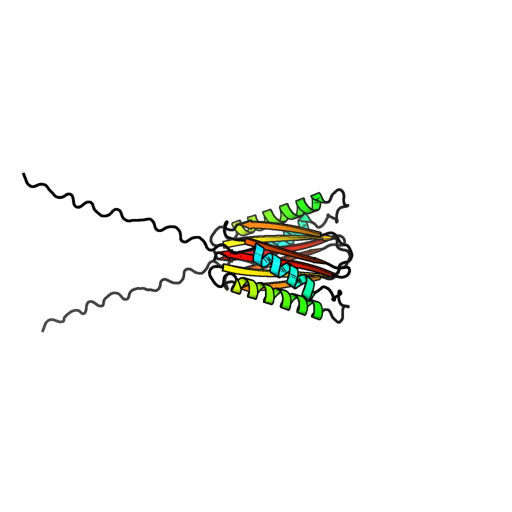4 N N . HIS A 1 101 ? -6.133 11.953 -1.881 1 85.19 101 HIS A N 1
ATOM 795 C CA . HIS A 1 101 ? -6.492 13.328 -1.547 1 85.19 101 HIS A CA 1
ATOM 796 C C . HIS A 1 101 ? -5.426 13.977 -0.672 1 85.19 101 HIS A C 1
ATOM 798 O O . HIS A 1 101 ? -5.48 13.883 0.556 1 85.19 101 HIS A O 1
ATOM 804 N N . TRP A 1 102 ? -4.363 14.461 -1.353 1 79.69 102 TRP A N 1
ATOM 805 C CA . TRP A 1 102 ? -3.209 15.023 -0.661 1 79.69 102 TRP A CA 1
ATOM 806 C C . TRP A 1 102 ? -2.695 16.266 -1.38 1 79.69 102 TRP A C 1
ATOM 808 O O . TRP A 1 102 ? -3.377 16.812 -2.25 1 79.69 102 TRP A O 1
ATOM 818 N N . GLU A 1 103 ? -1.653 16.812 -0.855 1 78 103 GLU A N 1
ATOM 819 C CA . GLU A 1 103 ? -1.123 18.062 -1.409 1 78 103 GLU A CA 1
ATOM 820 C C . GLU A 1 103 ? -0.087 17.781 -2.494 1 78 103 GLU A C 1
ATOM 822 O O . GLU A 1 103 ? 0.405 16.656 -2.617 1 78 103 GLU A O 1
ATOM 827 N N . ASP A 1 104 ? 0.264 18.781 -3.242 1 81.31 104 ASP A N 1
ATOM 828 C CA . ASP A 1 104 ? 1.199 18.688 -4.355 1 81.31 104 ASP A CA 1
ATOM 829 C C . ASP A 1 104 ? 2.588 18.266 -3.873 1 81.31 104 ASP A C 1
ATOM 831 O O . ASP A 1 104 ? 3.346 17.641 -4.609 1 81.31 104 ASP A O 1
ATOM 835 N N . SER A 1 105 ? 2.885 18.578 -2.662 1 87.44 105 SER A N 1
ATOM 836 C CA . SER A 1 105 ? 4.219 18.312 -2.133 1 87.44 105 SER A CA 1
ATOM 837 C C . SER A 1 105 ? 4.324 16.906 -1.566 1 87.44 105 SER A C 1
ATOM 839 O O . SER A 1 105 ? 5.418 16.438 -1.22 1 87.44 105 SER A O 1
ATOM 841 N N . ASP A 1 106 ? 3.219 16.297 -1.514 1 92.88 106 ASP A N 1
ATOM 842 C CA . ASP A 1 106 ? 3.25 14.883 -1.125 1 92.88 106 ASP A CA 1
ATOM 843 C C . ASP A 1 106 ? 3.703 14 -2.287 1 92.88 106 ASP A C 1
ATOM 845 O O . ASP A 1 106 ? 3.357 14.266 -3.441 1 92.88 106 ASP A O 1
ATOM 849 N N . VAL A 1 107 ? 4.551 13.055 -1.918 1 94.25 107 VAL A N 1
ATOM 850 C CA . VAL A 1 107 ? 5.098 12.258 -3.014 1 94.25 107 VAL A CA 1
ATOM 851 C C . VAL A 1 107 ? 5.039 10.773 -2.652 1 94.25 107 VAL A C 1
ATOM 853 O O . VAL A 1 107 ? 4.922 10.422 -1.479 1 94.25 107 VAL A O 1
ATOM 856 N N . VAL A 1 108 ? 5.094 9.953 -3.717 1 95.5 108 VAL A N 1
ATOM 857 C CA . VAL A 1 108 ? 5.094 8.5 -3.578 1 95.5 108 VAL A CA 1
ATOM 858 C C . VAL A 1 108 ? 6.191 7.898 -4.457 1 95.5 108 VAL A C 1
ATOM 860 O O . VAL A 1 108 ? 6.414 8.359 -5.582 1 95.5 108 VAL A O 1
ATOM 863 N N . ALA A 1 109 ? 6.938 6.965 -3.914 1 96.56 109 ALA A N 1
ATOM 864 C CA . ALA A 1 109 ? 7.914 6.164 -4.652 1 96.56 109 ALA A CA 1
ATOM 865 C C . ALA A 1 109 ? 7.555 4.68 -4.602 1 96.56 109 ALA A C 1
ATOM 867 O O . ALA A 1 109 ? 7.25 4.148 -3.531 1 96.56 109 ALA A O 1
ATOM 868 N N . GLN A 1 110 ? 7.562 4.074 -5.754 1 96.56 110 GLN A N 1
ATOM 869 C CA . GLN A 1 110 ? 7.266 2.648 -5.824 1 96.56 110 GLN A CA 1
ATOM 870 C C . GLN A 1 110 ? 8.328 1.907 -6.633 1 96.56 110 GLN A C 1
ATOM 872 O O . GLN A 1 110 ? 8.711 2.354 -7.719 1 96.56 110 GLN A O 1
ATOM 877 N N . GLU A 1 111 ? 8.797 0.836 -6.141 1 97.75 111 GLU A N 1
ATOM 878 C CA . GLU A 1 111 ? 9.711 -0.044 -6.859 1 97.75 111 GLU A CA 1
ATOM 879 C C . GLU A 1 111 ? 9.32 -1.509 -6.688 1 97.75 111 GLU A C 1
ATOM 881 O O . GLU A 1 111 ? 8.711 -1.879 -5.684 1 97.75 111 GLU A O 1
ATOM 886 N N . MET A 1 112 ? 9.648 -2.24 -7.652 1 97 112 MET A N 1
ATOM 887 C CA . MET A 1 112 ? 9.328 -3.666 -7.652 1 97 112 MET A CA 1
ATOM 888 C C . MET A 1 112 ? 10.547 -4.496 -8.023 1 97 112 MET A C 1
ATOM 890 O O . MET A 1 112 ? 11.383 -4.062 -8.812 1 97 112 MET A O 1
ATOM 894 N N . TYR A 1 113 ? 10.555 -5.621 -7.406 1 97.75 113 TYR A N 1
ATOM 895 C CA . TYR A 1 113 ? 11.539 -6.641 -7.746 1 97.75 113 TYR A CA 1
ATOM 896 C C . TYR A 1 113 ? 10.875 -8.008 -7.887 1 97.75 113 TYR A C 1
ATOM 898 O O . TYR A 1 113 ? 9.945 -8.336 -7.145 1 97.75 113 TYR A O 1
ATOM 906 N N . SER A 1 114 ? 11.352 -8.719 -8.898 1 96.75 114 SER A N 1
ATOM 907 C CA . SER A 1 114 ? 10.867 -10.094 -8.969 1 96.75 114 SER A CA 1
ATOM 908 C C . SER A 1 114 ? 11.938 -11.031 -9.508 1 96.75 114 SER A C 1
ATOM 910 O O . SER A 1 114 ? 12.82 -10.617 -10.266 1 96.75 114 SER A O 1
ATOM 912 N N . ASN A 1 115 ? 11.93 -12.188 -9.117 1 96 115 ASN A N 1
ATOM 913 C CA . ASN A 1 115 ? 12.641 -13.312 -9.727 1 96 115 ASN A CA 1
ATOM 914 C C . ASN A 1 115 ? 11.703 -14.492 -9.969 1 96 115 ASN A C 1
ATOM 916 O O . ASN A 1 115 ? 10.477 -14.336 -9.961 1 96 115 ASN A O 1
ATOM 920 N N . ASP A 1 116 ? 12.234 -15.68 -10.172 1 95.31 116 ASP A N 1
ATOM 921 C CA . ASP A 1 116 ? 11.398 -16.812 -10.547 1 95.31 116 ASP A CA 1
ATOM 922 C C . ASP A 1 116 ? 10.555 -17.297 -9.367 1 95.31 116 ASP A C 1
ATOM 924 O O . ASP A 1 116 ? 9.578 -18.031 -9.555 1 95.31 116 ASP A O 1
ATOM 928 N N . SER A 1 117 ? 10.844 -16.812 -8.211 1 96.06 117 SER A N 1
ATOM 929 C CA . SER A 1 117 ? 10.25 -17.406 -7.02 1 96.06 117 SER A CA 1
ATOM 930 C C . SER A 1 117 ? 9.414 -16.391 -6.25 1 96.06 117 SER A C 1
ATOM 932 O O . SER A 1 117 ? 8.406 -16.75 -5.633 1 96.06 117 SER A O 1
ATOM 934 N N . LEU A 1 118 ? 9.859 -15.188 -6.234 1 95.88 118 LEU A N 1
ATOM 935 C CA . LEU A 1 118 ? 9.117 -14.242 -5.406 1 95.88 118 LEU A CA 1
ATOM 936 C C . LEU A 1 118 ? 8.969 -12.898 -6.113 1 95.88 118 LEU A C 1
ATOM 938 O O . LEU A 1 118 ? 9.734 -12.586 -7.027 1 95.88 118 LEU A O 1
ATOM 942 N N . ILE A 1 119 ? 7.926 -12.148 -5.762 1 97 119 ILE A N 1
ATOM 943 C CA . ILE A 1 119 ? 7.656 -10.773 -6.176 1 97 119 ILE A CA 1
ATOM 944 C C . ILE A 1 119 ? 7.621 -9.859 -4.953 1 97 119 ILE A C 1
ATOM 946 O O . ILE A 1 119 ? 7.008 -10.203 -3.938 1 97 119 ILE A O 1
ATOM 950 N N . CYS A 1 120 ? 8.352 -8.742 -5.066 1 97.81 120 CYS A N 1
ATOM 951 C CA . CYS A 1 120 ? 8.352 -7.766 -3.982 1 97.81 120 CYS A CA 1
ATOM 952 C C . CYS A 1 120 ? 7.934 -6.391 -4.492 1 97.81 120 CYS A C 1
ATOM 954 O O . CYS A 1 120 ? 8.438 -5.922 -5.512 1 97.81 120 CYS A O 1
ATOM 956 N N . ILE A 1 121 ? 7.027 -5.812 -3.801 1 97.75 121 ILE A N 1
ATOM 957 C CA . ILE A 1 121 ? 6.617 -4.441 -4.078 1 97.75 121 ILE A CA 1
ATOM 958 C C . ILE A 1 121 ? 6.879 -3.564 -2.855 1 97.75 121 ILE A C 1
ATOM 960 O O . ILE A 1 121 ? 6.484 -3.908 -1.74 1 97.75 121 ILE A O 1
ATOM 964 N N . CYS A 1 122 ? 7.555 -2.52 -3.051 1 98.38 122 CYS A N 1
ATOM 965 C CA . CYS A 1 122 ? 7.82 -1.54 -2.004 1 98.38 122 CYS A CA 1
ATOM 966 C C . CYS A 1 122 ? 7.273 -0.171 -2.389 1 98.38 122 CYS A C 1
ATOM 968 O O . CYS A 1 122 ? 7.613 0.365 -3.443 1 98.38 122 CYS A O 1
ATOM 970 N N . ILE A 1 123 ? 6.445 0.373 -1.565 1 97.81 123 ILE A N 1
ATOM 971 C CA . ILE A 1 123 ? 5.848 1.686 -1.774 1 97.81 123 ILE A CA 1
ATOM 972 C C . ILE A 1 123 ? 6.172 2.596 -0.591 1 97.81 123 ILE A C 1
ATOM 974 O O . ILE A 1 123 ? 5.945 2.225 0.563 1 97.81 123 ILE A O 1
ATOM 978 N N . ALA A 1 124 ? 6.652 3.752 -0.917 1 97.88 124 ALA A N 1
ATOM 979 C CA . ALA A 1 124 ? 7.023 4.707 0.122 1 97.88 124 ALA A CA 1
ATOM 980 C C . ALA A 1 124 ? 6.32 6.047 -0.091 1 97.88 124 ALA A C 1
ATOM 982 O O . ALA A 1 124 ? 6.316 6.582 -1.201 1 97.88 124 ALA A O 1
ATOM 983 N N . PHE A 1 125 ? 5.789 6.562 0.989 1 96.44 125 PHE A N 1
ATOM 984 C CA . PHE A 1 125 ? 5.137 7.867 0.961 1 96.44 125 PHE A CA 1
ATOM 985 C C . PHE A 1 125 ? 5.91 8.875 1.802 1 96.44 125 PHE A C 1
ATOM 987 O O . PHE A 1 125 ? 6.355 8.562 2.908 1 96.44 125 PHE A O 1
ATOM 994 N N . ALA A 1 126 ? 6.027 10.016 1.298 1 95.81 126 ALA A N 1
ATOM 995 C CA . ALA A 1 126 ? 6.465 11.188 2.039 1 95.81 126 ALA A CA 1
ATOM 996 C C . ALA A 1 126 ? 5.398 12.281 2.012 1 95.81 126 ALA A C 1
ATOM 998 O O . ALA A 1 126 ? 5.164 12.906 0.973 1 95.81 126 ALA A O 1
ATOM 999 N N . LEU A 1 127 ? 4.793 12.523 3.135 1 93.69 127 LEU A N 1
ATOM 1000 C CA . LEU A 1 127 ? 3.684 13.469 3.225 1 93.69 127 LEU A CA 1
ATOM 1001 C C . LEU A 1 127 ? 4.066 14.68 4.07 1 93.69 127 LEU A C 1
ATOM 1003 O O . LEU A 1 127 ? 4.516 14.523 5.211 1 93.69 127 LEU A O 1
ATOM 1007 N N . VAL A 1 128 ? 3.777 15.82 3.482 1 89.94 128 VAL A N 1
ATOM 1008 C CA . VAL A 1 128 ? 4.094 17.016 4.242 1 89.94 128 VAL A CA 1
ATOM 1009 C C . VAL A 1 128 ? 3.264 17.062 5.523 1 89.94 128 VAL A C 1
ATOM 1011 O O . VAL A 1 128 ? 2.055 16.812 5.492 1 89.94 128 VAL A O 1
ATOM 1014 N N . ALA A 1 129 ? 3.875 17.297 6.602 1 81.62 129 ALA A N 1
ATOM 1015 C CA . ALA A 1 129 ? 3.219 17.297 7.906 1 81.62 129 ALA A CA 1
ATOM 1016 C C . ALA A 1 129 ? 2.455 18.594 8.133 1 81.62 129 ALA A C 1
ATOM 1018 O O . ALA A 1 129 ? 2.83 19.656 7.602 1 81.62 129 ALA A O 1
ATOM 1019 N N . MET B 1 1 ? -5.074 54.219 56.969 1 29.8 1 MET B N 1
ATOM 1020 C CA . MET B 1 1 ? -4.363 53.031 56.5 1 29.8 1 MET B CA 1
ATOM 1021 C C . MET B 1 1 ? -5.121 52.344 55.375 1 29.8 1 MET B C 1
ATOM 1023 O O . MET B 1 1 ? -6.156 5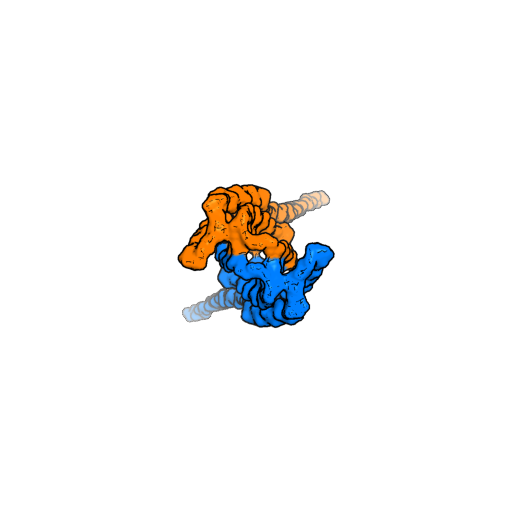1.719 55.594 1 29.8 1 MET B O 1
ATOM 1027 N N . ALA B 1 2 ? -5.09 52.938 54.125 1 34.09 2 ALA B N 1
ATOM 1028 C CA . ALA B 1 2 ? -5.844 52.688 52.906 1 34.09 2 ALA B CA 1
ATOM 1029 C C . ALA B 1 2 ? -5.594 51.281 52.375 1 34.09 2 ALA B C 1
ATOM 1031 O O . ALA B 1 2 ? -4.445 50.812 52.312 1 34.09 2 ALA B O 1
ATOM 1032 N N . ASN B 1 3 ? -6.504 50.312 52.594 1 33.59 3 ASN B N 1
ATOM 1033 C CA . ASN B 1 3 ? -6.68 48.938 52.156 1 33.59 3 ASN B CA 1
ATOM 1034 C C . ASN B 1 3 ? -6.539 48.812 50.625 1 33.59 3 ASN B C 1
ATOM 1036 O O . ASN B 1 3 ? -7.348 49.375 49.875 1 33.59 3 ASN B O 1
ATOM 1040 N N . ALA B 1 4 ? -5.312 48.781 50.125 1 36.97 4 ALA B N 1
ATOM 1041 C CA . ALA B 1 4 ? -4.98 48.562 48.719 1 36.97 4 ALA B CA 1
ATOM 1042 C C . ALA B 1 4 ? -5.66 47.312 48.188 1 36.97 4 ALA B C 1
ATOM 1044 O O . ALA B 1 4 ? -5.504 46.219 48.75 1 36.97 4 ALA B O 1
ATOM 1045 N N . SER B 1 5 ? -6.941 47.438 47.719 1 37.66 5 SER B N 1
ATOM 1046 C CA . SER B 1 5 ? -7.715 46.438 47.031 1 37.66 5 SER B CA 1
ATOM 1047 C C . SER B 1 5 ? -6.871 45.719 45.969 1 37.66 5 SER B C 1
ATOM 1049 O O . SER B 1 5 ? -6.328 46.375 45.062 1 37.66 5 SER B O 1
ATOM 1051 N N . GLY B 1 6 ? -6.082 44.75 46.375 1 33.22 6 GLY B N 1
ATOM 1052 C CA . GLY B 1 6 ? -5.281 43.844 45.531 1 33.22 6 GLY B CA 1
ATOM 1053 C C . GLY B 1 6 ? -6.023 43.344 44.312 1 33.22 6 GLY B C 1
ATOM 1054 O O . GLY B 1 6 ? -7.016 42.625 44.438 1 33.22 6 GLY B O 1
ATOM 1055 N N . LEU B 1 7 ? -6.242 44.188 43.281 1 39.81 7 LEU B N 1
ATOM 1056 C CA . LEU B 1 7 ? -6.812 43.781 42 1 39.81 7 LEU B CA 1
ATOM 1057 C C . LEU B 1 7 ? -6.148 42.5 41.5 1 39.81 7 LEU B C 1
ATOM 1059 O O . LEU B 1 7 ? -4.93 42.438 41.312 1 39.81 7 LEU B O 1
ATOM 1063 N N . ARG B 1 8 ? -6.496 41.312 42.094 1 37 8 ARG B N 1
ATOM 1064 C CA . ARG B 1 8 ? -6.066 40 41.594 1 37 8 ARG B CA 1
ATOM 1065 C C . ARG B 1 8 ? -6.27 39.906 40.094 1 37 8 ARG B C 1
ATOM 1067 O O . ARG B 1 8 ? -7.34 40.25 39.594 1 37 8 ARG B O 1
ATOM 1074 N N . SER B 1 9 ? -5.238 40.156 39.344 1 44.25 9 SER B N 1
ATOM 1075 C CA . SER B 1 9 ? -5.227 39.938 37.906 1 44.25 9 SER B CA 1
ATOM 1076 C C . SER B 1 9 ? -5.883 38.594 37.531 1 44.25 9 SER B C 1
ATOM 1078 O O . SER B 1 9 ? -5.789 37.625 38.312 1 44.25 9 SER B O 1
ATOM 1080 N N . PRO B 1 10 ? -7.012 38.594 36.812 1 42.03 10 PRO B N 1
ATOM 1081 C CA . PRO B 1 10 ? -7.629 37.344 36.375 1 42.03 10 PRO B CA 1
ATOM 1082 C C . PRO B 1 10 ? -6.613 36.344 35.812 1 42.03 10 PRO B C 1
ATOM 1084 O O . PRO B 1 10 ? -5.551 36.75 35.344 1 42.03 10 PRO B O 1
ATOM 1087 N N . THR B 1 11 ? -6.402 35.219 36.469 1 43.38 11 THR B N 1
ATOM 1088 C CA . THR B 1 11 ? -5.652 34.062 35.969 1 43.38 11 THR B CA 1
ATOM 1089 C C . THR B 1 11 ? -6.035 33.75 34.531 1 43.38 11 THR B C 1
ATOM 1091 O O . THR B 1 11 ? -7.219 33.781 34.188 1 43.38 11 THR B O 1
ATOM 1094 N N . PRO B 1 12 ? -5.223 34.094 33.562 1 40.19 12 PRO B N 1
ATOM 1095 C CA . PRO B 1 12 ? -5.555 33.656 32.188 1 40.19 12 PRO B CA 1
ATOM 1096 C C . PRO B 1 12 ? -6.035 32.188 32.125 1 40.19 12 PRO B C 1
ATOM 1098 O O . PRO B 1 12 ? -5.52 31.344 32.844 1 40.19 12 PRO B O 1
ATOM 1101 N N . SER B 1 13 ? -7.352 31.891 32.156 1 42.5 13 SER B N 1
ATOM 1102 C CA . SER B 1 13 ? -7.875 30.562 31.797 1 42.5 13 SER B CA 1
ATOM 1103 C C . SER B 1 13 ? -7.109 29.953 30.625 1 42.5 13 SER B C 1
ATOM 1105 O O . SER B 1 13 ? -7.246 30.406 29.484 1 42.5 13 SER B O 1
ATOM 1107 N N . ARG B 1 14 ? -5.84 29.797 30.672 1 40.25 14 ARG B N 1
ATOM 1108 C CA . ARG B 1 14 ? -5.102 29.094 29.625 1 40.25 14 ARG B CA 1
ATOM 1109 C C . ARG B 1 14 ? -5.797 27.797 29.234 1 40.25 14 ARG B C 1
ATOM 1111 O O . ARG B 1 14 ? -5.223 26.719 29.375 1 40.25 14 ARG B O 1
ATOM 1118 N N . SER B 1 15 ? -7.051 27.547 29.812 1 40.44 15 SER B N 1
ATOM 1119 C CA . SER B 1 15 ? -7.496 26.188 29.484 1 40.44 15 SER B CA 1
ATOM 1120 C C . SER B 1 15 ? -7.512 25.969 27.984 1 40.44 15 SER B C 1
ATOM 1122 O O . SER B 1 15 ? -8.539 26.172 27.328 1 40.44 15 SER B O 1
ATOM 1124 N N . SER B 1 16 ? -6.797 26.75 27.172 1 41.47 16 SER B N 1
ATOM 1125 C CA . SER B 1 16 ? -7.043 26.297 25.812 1 41.47 16 SER B CA 1
ATOM 1126 C C . SER B 1 16 ? -7.039 24.781 25.719 1 41.47 16 SER B C 1
ATOM 1128 O O . SER B 1 16 ? -5.996 24.141 25.891 1 41.47 16 SER B O 1
ATOM 1130 N N . ALA B 1 17 ? -8 24.094 26.266 1 43.56 17 ALA B N 1
ATOM 1131 C CA . ALA B 1 17 ? -8.219 22.656 26.031 1 43.56 17 ALA B CA 1
ATOM 1132 C C . ALA B 1 17 ? -7.746 22.25 24.641 1 43.56 17 ALA B C 1
ATOM 1134 O O . ALA B 1 17 ? -8.047 22.922 23.656 1 43.56 17 ALA B O 1
ATOM 1135 N N . PRO B 1 18 ? -6.637 21.594 24.484 1 45.41 18 PRO B N 1
ATOM 1136 C CA . PRO B 1 18 ? -6.277 21.109 23.156 1 45.41 18 PRO B CA 1
ATOM 1137 C C . PRO B 1 18 ? -7.484 20.641 22.344 1 45.41 18 PRO B C 1
ATOM 1139 O O . PRO B 1 18 ? -8.438 20.109 22.922 1 45.41 18 PRO B O 1
ATOM 1142 N N . SER B 1 19 ? -8.086 21.359 21.516 1 49.66 19 SER B N 1
ATOM 1143 C CA . SER B 1 19 ? -9.133 20.906 20.609 1 49.66 19 SER B CA 1
ATOM 1144 C C . SER B 1 19 ? -9.055 19.391 20.406 1 49.66 19 SER B C 1
ATOM 1146 O O . SER B 1 19 ? -7.965 18.828 20.25 1 49.66 19 SER B O 1
ATOM 1148 N N . PRO B 1 20 ? -9.961 18.578 20.906 1 51.59 20 PRO B N 1
ATOM 1149 C CA . PRO B 1 20 ? -9.969 17.125 20.719 1 51.59 20 PRO B CA 1
ATOM 1150 C C . PRO B 1 20 ? -9.453 16.703 19.344 1 51.59 20 PRO B C 1
ATOM 1152 O O . PRO B 1 20 ? -9.898 17.234 18.328 1 51.59 20 PRO B O 1
ATOM 1155 N N . ARG B 1 21 ? -8.203 16.469 19.188 1 59.97 21 ARG B N 1
ATOM 1156 C CA . ARG B 1 21 ? -7.629 16.016 17.922 1 59.97 21 ARG B CA 1
ATOM 1157 C C . ARG B 1 21 ? -8.594 15.109 17.172 1 59.97 21 ARG B C 1
ATOM 1159 O O . ARG B 1 21 ? -9.211 14.219 17.766 1 59.97 21 ARG B O 1
ATOM 1166 N N . GLN B 1 22 ? -9.141 15.523 16.078 1 69.38 22 GLN B N 1
ATOM 1167 C CA . GLN B 1 22 ? -10.094 14.797 15.258 1 69.38 22 GLN B CA 1
ATOM 1168 C C . GLN B 1 22 ? -9.617 13.375 14.984 1 69.38 22 GLN B C 1
ATOM 1170 O O . GLN B 1 22 ? -8.469 13.164 14.578 1 69.38 22 GLN B O 1
ATOM 1175 N N . LYS B 1 23 ? -10.305 12.438 15.609 1 85.62 23 LYS B N 1
ATOM 1176 C CA . LYS B 1 23 ? -10.008 11.023 15.391 1 85.62 23 LYS B CA 1
ATOM 1177 C C . LYS B 1 23 ? -10.812 10.461 14.227 1 85.62 23 LYS B C 1
ATOM 1179 O O . LYS B 1 23 ? -11.992 10.789 14.07 1 85.62 23 LYS B O 1
ATOM 1184 N N . PHE B 1 24 ? -10.156 9.805 13.383 1 93.56 24 PHE B N 1
ATOM 1185 C CA . PHE B 1 24 ? -10.812 9.195 12.242 1 93.56 24 PHE B CA 1
ATOM 1186 C C . PHE B 1 24 ? -11.406 7.844 12.617 1 93.56 24 PHE B C 1
ATOM 1188 O O . PHE B 1 24 ? -10.734 7.008 13.227 1 93.56 24 PHE B O 1
ATOM 1195 N N . ASP B 1 25 ? -12.656 7.598 12.336 1 94.56 25 ASP B N 1
ATOM 1196 C CA . ASP B 1 25 ? -13.352 6.363 12.68 1 94.56 25 ASP B CA 1
ATOM 1197 C C . ASP B 1 25 ? -12.938 5.227 11.75 1 94.56 25 ASP B C 1
ATOM 1199 O O . ASP B 1 25 ? -13.641 4.922 10.781 1 94.56 25 ASP B O 1
ATOM 1203 N N . THR B 1 26 ? -12.008 4.496 12.062 1 95.06 26 THR B N 1
ATOM 1204 C CA . THR B 1 26 ? -11.406 3.441 11.25 1 95.06 26 THR B CA 1
ATOM 1205 C C . THR B 1 26 ? -12.328 2.223 11.188 1 95.06 26 THR B C 1
ATOM 1207 O O . THR B 1 26 ? -12.398 1.556 10.148 1 95.06 26 THR B O 1
ATOM 1210 N N . ASP B 1 27 ? -13.039 1.965 12.273 1 96.31 27 ASP B N 1
ATOM 1211 C CA . ASP B 1 27 ? -13.914 0.795 12.312 1 96.31 27 ASP B CA 1
ATOM 1212 C C . ASP B 1 27 ? -15.07 0.941 11.328 1 96.31 27 ASP B C 1
ATOM 1214 O O . ASP B 1 27 ? -15.43 -0.016 10.633 1 96.31 27 ASP B O 1
ATOM 1218 N N . LEU B 1 28 ? -15.547 2.045 11.359 1 96.62 28 LEU B N 1
ATOM 1219 C CA . LEU B 1 28 ? -16.609 2.32 10.398 1 96.62 28 LEU B CA 1
ATOM 1220 C C . LEU B 1 28 ? -16.125 2.139 8.969 1 96.62 28 LEU B C 1
ATOM 1222 O O . LEU B 1 28 ? -16.812 1.537 8.141 1 96.62 28 LEU B O 1
ATOM 1226 N N . LEU B 1 29 ? -14.984 2.658 8.672 1 98 29 LEU B N 1
ATOM 1227 C CA . LEU B 1 29 ? -14.43 2.543 7.324 1 98 29 LEU B CA 1
ATOM 1228 C C . LEU B 1 29 ? -14.172 1.085 6.969 1 98 29 LEU B C 1
ATOM 1230 O O . LEU B 1 29 ? -14.469 0.652 5.852 1 98 29 LEU B O 1
ATOM 1234 N N . LYS B 1 30 ? -13.656 0.327 7.895 1 98.25 30 LYS B N 1
ATOM 1235 C CA . LYS B 1 30 ? -13.352 -1.081 7.656 1 98.25 30 LYS B CA 1
ATOM 1236 C C . LYS B 1 30 ? -14.609 -1.861 7.285 1 98.25 30 LYS B C 1
ATOM 1238 O O . LYS B 1 30 ? -14.594 -2.662 6.348 1 98.25 30 LYS B O 1
ATOM 1243 N N . ALA B 1 31 ? -15.625 -1.618 7.996 1 98.19 31 ALA B N 1
ATOM 1244 C CA . ALA B 1 31 ? -16.891 -2.283 7.711 1 98.19 31 ALA B CA 1
ATOM 1245 C C . ALA B 1 31 ? -17.391 -1.943 6.309 1 98.19 31 ALA B C 1
ATOM 1247 O O . ALA B 1 31 ? -17.875 -2.818 5.586 1 98.19 31 ALA B O 1
ATOM 1248 N N . TYR B 1 32 ? -17.234 -0.747 6.059 1 98.5 32 TYR B N 1
ATOM 1249 C CA . TYR B 1 32 ? -17.656 -0.306 4.734 1 98.5 32 TYR B CA 1
ATOM 1250 C C . TYR B 1 32 ? -16.828 -0.98 3.648 1 98.5 32 TYR B C 1
ATOM 1252 O O . TYR B 1 32 ? -17.375 -1.487 2.666 1 98.5 32 TYR B O 1
ATOM 1260 N N . ILE B 1 33 ? -15.469 -1.006 3.754 1 98.75 33 ILE B N 1
ATOM 1261 C CA . ILE B 1 33 ? -14.578 -1.57 2.744 1 98.75 33 ILE B CA 1
ATOM 1262 C C . ILE B 1 33 ? -14.875 -3.059 2.572 1 98.75 33 ILE B C 1
ATOM 1264 O O . ILE B 1 33 ? -14.938 -3.559 1.447 1 98.75 33 ILE B O 1
ATOM 1268 N N . LYS B 1 34 ? -15.109 -3.686 3.643 1 98.25 34 LYS B N 1
ATOM 1269 C CA . LYS B 1 34 ? -15.398 -5.117 3.604 1 98.25 34 LYS B CA 1
ATOM 1270 C C . LYS B 1 34 ? -16.625 -5.406 2.748 1 98.25 34 LYS B C 1
ATOM 1272 O O . LYS B 1 34 ? -16.594 -6.266 1.867 1 98.25 34 LYS B O 1
ATOM 1277 N N . LYS B 1 35 ? -17.672 -4.723 3.039 1 98.19 35 LYS B N 1
ATOM 1278 C CA . LYS B 1 35 ? -18.906 -4.895 2.279 1 98.19 35 LYS B CA 1
ATOM 1279 C C . LYS B 1 35 ? -18.703 -4.523 0.812 1 98.19 35 LYS B C 1
ATOM 1281 O O . LYS B 1 35 ? -19.188 -5.223 -0.082 1 98.19 35 LYS B O 1
ATOM 1286 N N . LEU B 1 36 ? -18.047 -3.447 0.58 1 98.56 36 LEU B N 1
ATOM 1287 C CA . LEU B 1 36 ? -17.812 -2.957 -0.775 1 98.56 36 LEU B CA 1
ATOM 1288 C C . LEU B 1 36 ? -17.047 -3.98 -1.602 1 98.56 36 LEU B C 1
ATOM 1290 O O . LEU B 1 36 ? -17.406 -4.27 -2.742 1 98.56 36 LEU B O 1
ATOM 1294 N N . LEU B 1 37 ? -15.891 -4.523 -1.077 1 98.44 37 LEU B N 1
ATOM 1295 C CA . LEU B 1 37 ? -15.078 -5.492 -1.807 1 98.44 37 LEU B CA 1
ATOM 1296 C C . LEU B 1 37 ? -15.898 -6.73 -2.162 1 98.44 37 LEU B C 1
ATOM 1298 O O . LEU B 1 37 ? -15.852 -7.203 -3.301 1 98.44 37 LEU B O 1
ATOM 1302 N N . SER B 1 38 ? -16.625 -7.188 -1.209 1 97.56 38 SER B N 1
ATOM 1303 C CA . SER B 1 38 ? -17.438 -8.375 -1.428 1 97.56 38 SER B CA 1
ATOM 1304 C C . SER B 1 38 ? -18.5 -8.133 -2.502 1 97.56 38 SER B C 1
ATOM 1306 O O . SER B 1 38 ? -18.641 -8.93 -3.436 1 97.56 38 SER B O 1
ATOM 1308 N N . SER B 1 39 ? -19.234 -7.062 -2.395 1 97.06 39 SER B N 1
ATOM 1309 C CA . SER B 1 39 ? -20.312 -6.777 -3.334 1 97.06 39 SER B CA 1
ATOM 1310 C C . SER B 1 39 ? -19.766 -6.508 -4.734 1 97.06 39 SER B C 1
ATOM 1312 O O . SER B 1 39 ? -20.391 -6.891 -5.73 1 97.06 39 SER B O 1
ATOM 1314 N N . THR B 1 40 ? -18.578 -5.871 -4.84 1 96.75 40 THR B N 1
ATOM 1315 C CA . THR B 1 40 ? -18.016 -5.484 -6.125 1 96.75 40 THR B CA 1
ATOM 1316 C C . THR B 1 40 ? -17.391 -6.688 -6.824 1 96.75 40 THR B C 1
ATOM 1318 O O . THR B 1 40 ? -17.453 -6.801 -8.055 1 96.75 40 THR B O 1
ATOM 1321 N N . LEU B 1 41 ? -16.828 -7.664 -6.051 1 96.88 41 LEU B N 1
ATOM 1322 C CA . LEU B 1 41 ? -15.953 -8.633 -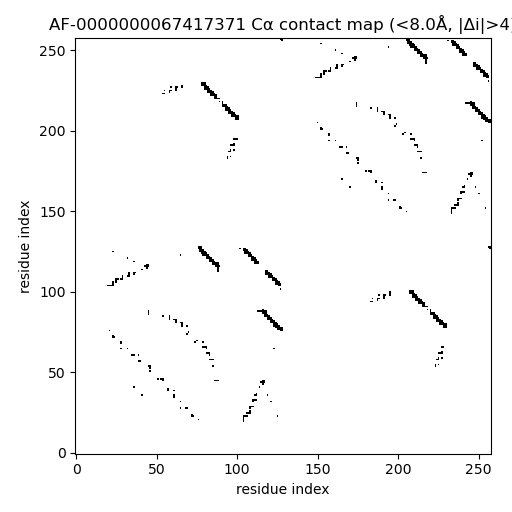6.691 1 96.88 41 LEU B CA 1
ATOM 1323 C C . LEU B 1 41 ? -16.547 -10.039 -6.621 1 96.88 41 LEU B C 1
ATOM 1325 O O . LEU B 1 41 ? -16.047 -10.961 -7.273 1 96.88 41 LEU B O 1
ATOM 1329 N N . GLN B 1 42 ? -17.578 -10.336 -5.812 1 93.75 42 GLN B N 1
ATOM 1330 C CA . GLN B 1 42 ? -18.078 -11.68 -5.516 1 93.75 42 GLN B CA 1
ATOM 1331 C C . GLN B 1 42 ? -18.422 -12.43 -6.797 1 93.75 42 GLN B C 1
ATOM 1333 O O . GLN B 1 42 ? -18.266 -13.648 -6.871 1 93.75 42 GLN B O 1
ATOM 1338 N N . ASN B 1 43 ? -18.859 -11.773 -7.789 1 91 43 ASN B N 1
ATOM 1339 C CA . ASN B 1 43 ? -19.25 -12.492 -9 1 91 43 ASN B CA 1
ATOM 1340 C C . ASN B 1 43 ? -18.234 -12.289 -10.125 1 91 43 ASN B C 1
ATOM 1342 O O . ASN B 1 43 ? -18.531 -12.547 -11.289 1 91 43 ASN B O 1
ATOM 1346 N N . ASN B 1 44 ? -17.031 -11.883 -9.711 1 94 44 ASN B N 1
ATOM 1347 C CA . ASN B 1 44 ? -16.031 -11.594 -10.727 1 94 44 ASN B CA 1
ATOM 1348 C C . ASN B 1 44 ? -14.867 -12.578 -10.664 1 94 44 ASN B C 1
ATOM 1350 O O . ASN B 1 44 ? -14.586 -13.141 -9.602 1 94 44 ASN B O 1
ATOM 1354 N N . VAL B 1 45 ? -14.297 -12.773 -11.805 1 94 45 VAL B N 1
ATOM 1355 C CA . VAL B 1 45 ? -13.133 -13.648 -11.914 1 94 45 VAL B CA 1
ATOM 1356 C C . VAL B 1 45 ? -12 -12.922 -12.641 1 94 45 VAL B C 1
ATOM 1358 O O . VAL B 1 45 ? -12.242 -11.938 -13.344 1 94 45 VAL B O 1
ATOM 1361 N N . TRP B 1 46 ? -10.82 -13.406 -12.367 1 94.12 46 TRP B N 1
ATOM 1362 C CA . TRP B 1 46 ? -9.688 -12.828 -13.078 1 94.12 46 TRP B CA 1
ATOM 1363 C C . TRP B 1 46 ? -9.891 -12.922 -14.586 1 94.12 46 TRP B C 1
ATOM 1365 O O . TRP B 1 46 ? -10.094 -14.008 -15.125 1 94.12 46 TRP B O 1
ATOM 1375 N N . PRO B 1 47 ? -9.844 -11.781 -15.133 1 90.19 47 PRO B N 1
ATOM 1376 C CA . PRO B 1 47 ? -10.164 -11.789 -16.562 1 90.19 47 PRO B CA 1
ATOM 1377 C C . PRO B 1 47 ? -9.023 -12.352 -17.422 1 90.19 47 PRO B C 1
ATOM 1379 O O . PRO B 1 47 ? -7.863 -12.32 -17 1 90.19 47 PRO B O 1
ATO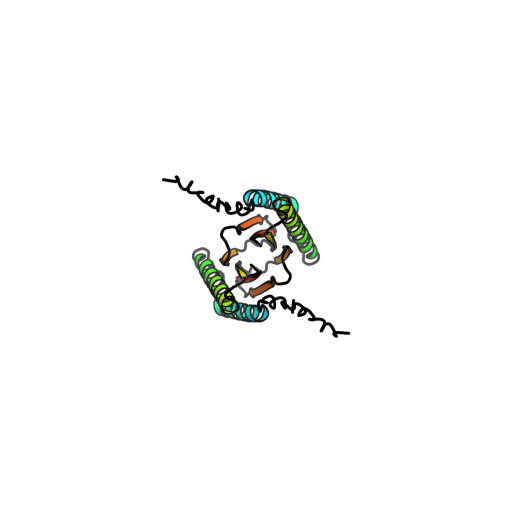M 1382 N N . GLU B 1 48 ? -9.406 -12.789 -18.547 1 82.75 48 GLU B N 1
ATOM 1383 C CA . GLU B 1 48 ? -8.398 -13.156 -19.547 1 82.75 48 GLU B CA 1
ATOM 1384 C C . GLU B 1 48 ? -7.629 -11.93 -20.031 1 82.75 48 GLU B C 1
ATOM 1386 O O . GLU B 1 48 ? -8.039 -10.797 -19.797 1 82.75 48 GLU B O 1
ATOM 1391 N N . ALA B 1 49 ? -6.531 -12.148 -20.594 1 72.69 49 ALA B N 1
ATOM 1392 C CA . ALA B 1 49 ? -5.602 -11.094 -21 1 72.69 49 ALA B CA 1
ATOM 1393 C C . ALA B 1 49 ? -6.324 -9.984 -21.75 1 72.69 49 ALA B C 1
ATOM 1395 O O . ALA B 1 49 ? -6.043 -8.797 -21.562 1 72.69 49 ALA B O 1
ATOM 1396 N N . ARG B 1 50 ? -7.262 -10.273 -22.516 1 70.69 50 ARG B N 1
ATOM 1397 C CA . ARG B 1 50 ? -7.953 -9.312 -23.375 1 70.69 50 ARG B CA 1
ATOM 1398 C C . ARG B 1 50 ? -8.867 -8.414 -22.547 1 70.69 50 ARG B C 1
ATOM 1400 O O . ARG B 1 50 ? -9.242 -7.324 -23 1 70.69 50 ARG B O 1
ATOM 1407 N N . GLU B 1 51 ? -9.203 -8.812 -21.484 1 76.19 51 GLU B N 1
ATOM 1408 C CA . GLU B 1 51 ? -10.148 -8.062 -20.672 1 76.19 51 GLU B CA 1
ATOM 1409 C C . GLU B 1 51 ? -9.477 -7.508 -19.422 1 76.19 51 GLU B C 1
ATOM 1411 O O . GLU B 1 51 ? -10.133 -7.297 -18.391 1 76.19 51 GLU B O 1
ATOM 1416 N N . LYS B 1 52 ? -8.289 -7.219 -19.469 1 77.62 52 LYS B N 1
ATOM 1417 C CA . LYS B 1 52 ? -7.488 -6.801 -18.328 1 77.62 52 LYS B CA 1
ATOM 1418 C C . LYS B 1 52 ? -7.93 -5.43 -17.828 1 77.62 52 LYS B C 1
ATOM 1420 O O . LYS B 1 52 ? -7.777 -5.117 -16.641 1 77.62 52 LYS B O 1
ATOM 1425 N N . ASP B 1 53 ? -8.602 -4.73 -18.703 1 90.12 53 ASP B N 1
ATOM 1426 C CA . ASP B 1 53 ? -9.07 -3.4 -18.328 1 90.12 53 ASP B CA 1
ATOM 1427 C C . ASP B 1 53 ? -10.18 -3.486 -17.281 1 90.12 53 ASP B C 1
ATOM 1429 O O . ASP B 1 53 ? -10.445 -2.516 -16.562 1 90.12 53 ASP B O 1
ATOM 1433 N N . ARG B 1 54 ? -10.797 -4.641 -17.188 1 92.31 54 ARG B N 1
ATOM 1434 C CA . ARG B 1 54 ? -11.82 -4.824 -16.172 1 92.31 54 ARG B CA 1
ATOM 1435 C C . ARG B 1 54 ? -11.242 -4.668 -14.773 1 92.31 54 ARG B C 1
ATOM 1437 O O . ARG B 1 54 ? -11.867 -4.059 -13.906 1 92.31 54 ARG B O 1
ATOM 1444 N N . VAL B 1 55 ? -10.125 -5.238 -14.617 1 94.56 55 VAL B N 1
ATOM 1445 C CA . VAL B 1 55 ? -9.461 -5.16 -13.312 1 94.56 55 VAL B CA 1
ATOM 1446 C C . VAL B 1 55 ? -9.219 -3.699 -12.945 1 94.56 55 VAL B C 1
ATOM 1448 O O . VAL B 1 55 ? -9.461 -3.293 -11.805 1 94.56 55 VAL B O 1
ATOM 1451 N N . LYS B 1 56 ? -8.836 -2.949 -13.922 1 94.44 56 LYS B N 1
ATOM 1452 C CA . LYS B 1 56 ? -8.633 -1.519 -13.711 1 94.44 56 LYS B CA 1
ATOM 1453 C C . LYS B 1 56 ? -9.938 -0.836 -13.297 1 94.44 56 LYS B C 1
ATOM 1455 O O . LYS B 1 56 ? -9.938 0.034 -12.422 1 94.44 56 LYS B O 1
ATOM 1460 N N . GLY B 1 57 ? -10.922 -1.2 -13.961 1 95.81 57 GLY B N 1
ATOM 1461 C CA . GLY B 1 57 ? -12.219 -0.637 -13.641 1 95.81 57 GLY B CA 1
ATOM 1462 C C . GLY B 1 57 ? -12.656 -0.912 -12.211 1 95.81 57 GLY B C 1
ATOM 1463 O O . GLY B 1 57 ? -13.133 -0.013 -11.516 1 95.81 57 GLY B O 1
ATOM 1464 N N . TRP B 1 58 ? -12.469 -2.184 -11.82 1 96.62 58 TRP B N 1
ATOM 1465 C CA . TRP B 1 58 ? -12.82 -2.535 -10.453 1 96.62 58 TRP B CA 1
ATOM 1466 C C . TRP B 1 58 ? -12.008 -1.711 -9.453 1 96.62 58 TRP B C 1
ATOM 1468 O O . TRP B 1 58 ? -12.555 -1.188 -8.484 1 96.62 58 TRP B O 1
ATOM 1478 N N . MET B 1 59 ? -10.758 -1.597 -9.688 1 97.06 59 MET B N 1
ATOM 1479 C CA . MET B 1 59 ? -9.875 -0.887 -8.773 1 97.06 59 MET B CA 1
ATOM 1480 C C . MET B 1 59 ? -10.25 0.588 -8.688 1 97.06 59 MET B C 1
ATOM 1482 O O . MET B 1 59 ? -10.266 1.163 -7.594 1 97.06 59 MET B O 1
ATOM 1486 N N . LYS B 1 60 ? -10.523 1.169 -9.758 1 96.56 60 LYS B N 1
ATOM 1487 C CA . LYS B 1 60 ? -10.922 2.574 -9.773 1 96.56 60 LYS B CA 1
ATOM 1488 C C . LYS B 1 60 ? -12.211 2.789 -8.984 1 96.56 60 LYS B C 1
ATOM 1490 O O . LYS B 1 60 ? -12.305 3.727 -8.188 1 96.56 60 LYS B O 1
ATOM 1495 N N . GLU B 1 61 ? -13.062 1.985 -9.25 1 97.62 61 GLU B N 1
ATOM 1496 C CA . GLU B 1 61 ? -14.328 2.082 -8.539 1 97.62 61 GLU B CA 1
ATOM 1497 C C . GLU B 1 61 ? -14.125 1.952 -7.027 1 97.62 61 GLU B C 1
ATOM 1499 O O . GLU B 1 61 ? -14.602 2.789 -6.258 1 97.62 61 GLU B O 1
ATOM 1504 N N . ILE B 1 62 ? -13.438 0.928 -6.656 1 98.12 62 ILE B N 1
ATOM 1505 C CA . ILE B 1 62 ? -13.195 0.675 -5.238 1 98.12 62 ILE B CA 1
ATOM 1506 C C . ILE B 1 62 ? -12.469 1.864 -4.621 1 98.12 62 ILE B C 1
ATOM 1508 O O . ILE B 1 62 ? -12.883 2.389 -3.584 1 98.12 62 ILE B O 1
ATOM 1512 N N . GLY B 1 63 ? -11.43 2.242 -5.215 1 98.19 63 GLY B N 1
ATOM 1513 C CA . GLY B 1 63 ? -10.648 3.352 -4.695 1 98.19 63 GLY B CA 1
ATOM 1514 C C . GLY B 1 63 ? -11.453 4.621 -4.516 1 98.19 63 GLY B C 1
ATOM 1515 O O . GLY B 1 63 ? -11.391 5.266 -3.469 1 98.19 63 GLY B O 1
ATOM 1516 N N . GLU B 1 64 ? -12.211 4.984 -5.477 1 97.56 64 GLU B N 1
ATOM 1517 C CA . GLU B 1 64 ? -13 6.211 -5.445 1 97.56 64 GLU B CA 1
ATOM 1518 C C . GLU B 1 64 ? -14.109 6.133 -4.395 1 97.56 64 GLU B C 1
ATOM 1520 O O . GLU B 1 64 ? -14.328 7.09 -3.65 1 97.56 64 GLU B O 1
ATOM 1525 N N . ARG B 1 65 ? -14.734 5.062 -4.363 1 98.25 65 ARG B N 1
ATOM 1526 C CA . ARG B 1 65 ? -15.82 4.906 -3.398 1 98.25 65 ARG B CA 1
ATOM 1527 C C . ARG B 1 65 ? -15.289 4.922 -1.969 1 98.25 65 ARG B C 1
ATOM 1529 O O . ARG B 1 65 ? -15.922 5.492 -1.074 1 98.25 65 ARG B O 1
ATOM 1536 N N . VAL B 1 66 ? -14.156 4.273 -1.732 1 98.44 66 VAL B N 1
ATOM 1537 C CA . VAL B 1 66 ? -13.555 4.289 -0.402 1 98.44 66 VAL B CA 1
ATOM 1538 C C . VAL B 1 66 ? -13.133 5.711 -0.04 1 98.44 66 VAL B C 1
ATOM 1540 O O . VAL B 1 66 ? -13.406 6.18 1.068 1 98.44 66 VAL B O 1
ATOM 1543 N N . LYS B 1 67 ? -12.523 6.371 -0.912 1 97.69 67 LYS B N 1
ATOM 1544 C CA . LYS B 1 67 ? -12.117 7.746 -0.658 1 97.69 67 LYS B CA 1
ATOM 1545 C C . LYS B 1 67 ? -13.32 8.633 -0.364 1 97.69 67 LYS B C 1
ATOM 1547 O O . LYS B 1 67 ? -13.281 9.453 0.555 1 97.69 67 LYS B O 1
ATOM 1552 N N . GLU B 1 68 ? -14.336 8.5 -1.156 1 97.62 68 GLU B N 1
ATOM 1553 C CA . GLU B 1 68 ? -15.555 9.266 -0.931 1 97.62 68 GLU B CA 1
ATOM 1554 C C . GLU B 1 68 ? -16.125 9.008 0.462 1 97.62 68 GLU B C 1
ATOM 1556 O O . GLU B 1 68 ? -16.547 9.938 1.145 1 97.62 68 GLU B O 1
ATOM 1561 N N . ARG B 1 69 ? -16.156 7.785 0.803 1 97.88 69 ARG B N 1
ATOM 1562 C CA . ARG B 1 69 ? -16.641 7.434 2.135 1 97.88 69 ARG B CA 1
ATOM 1563 C C . ARG B 1 69 ? -15.781 8.078 3.217 1 97.88 69 ARG B C 1
ATOM 1565 O O . ARG B 1 69 ? -16.297 8.523 4.242 1 97.88 69 ARG B O 1
ATOM 1572 N N . MET B 1 70 ? -14.469 8.055 3.039 1 97.38 70 MET B N 1
ATOM 1573 C CA . MET B 1 70 ? -13.57 8.695 3.994 1 97.38 70 MET B CA 1
ATOM 1574 C C . MET B 1 70 ? -13.883 10.18 4.129 1 97.38 70 MET B C 1
ATOM 1576 O O . MET B 1 70 ? -13.914 10.719 5.242 1 97.38 70 MET B O 1
ATOM 1580 N N . LEU B 1 71 ? -14.172 10.836 3.006 1 96.06 71 LEU B N 1
ATOM 1581 C CA . LEU B 1 71 ? -14.5 12.258 3.004 1 96.06 71 LEU B CA 1
ATOM 1582 C C . LEU B 1 71 ? -15.844 12.508 3.684 1 96.06 71 LEU B C 1
ATOM 1584 O O . LEU B 1 71 ? -16.047 13.562 4.289 1 96.06 71 LEU B O 1
ATOM 1588 N N . GLU B 1 72 ? -16.719 11.586 3.6 1 96.56 72 GLU B N 1
ATOM 1589 C CA . GLU B 1 72 ? -17.984 11.688 4.305 1 96.56 72 GLU B CA 1
ATOM 1590 C C . GLU B 1 72 ? -17.797 11.57 5.812 1 96.56 72 GLU B C 1
ATOM 1592 O O . GLU B 1 72 ? -18.453 12.258 6.586 1 96.56 72 GLU B O 1
ATOM 1597 N N . ILE B 1 73 ? -16.953 10.633 6.227 1 95.25 73 ILE B N 1
ATOM 1598 C CA . ILE B 1 73 ? -16.688 10.406 7.645 1 95.25 73 ILE B CA 1
ATOM 1599 C C . ILE B 1 73 ? -16.016 11.641 8.25 1 95.25 73 ILE B C 1
ATOM 1601 O O . ILE B 1 73 ? -16.422 12.102 9.32 1 95.25 73 ILE B O 1
ATOM 1605 N N . GLN B 1 74 ? -14.977 12.125 7.617 1 94.25 74 GLN B N 1
ATOM 1606 C CA . GLN B 1 74 ? -14.25 13.32 8.031 1 94.25 74 GLN B CA 1
ATOM 1607 C C . GLN B 1 74 ? -13.789 14.133 6.828 1 94.25 74 GLN B C 1
ATOM 1609 O O . GLN B 1 74 ? -12.75 13.844 6.234 1 94.25 74 GLN B O 1
ATOM 1614 N N . PRO B 1 75 ? -14.469 15.164 6.5 1 91.62 75 PRO B N 1
ATOM 1615 C CA . PRO B 1 75 ? -14.219 15.898 5.258 1 91.62 75 PRO B CA 1
ATOM 1616 C C . PRO B 1 75 ? -12.945 16.75 5.316 1 91.62 75 PRO B C 1
ATOM 1618 O O . PRO B 1 75 ? -12.391 17.094 4.277 1 91.62 75 PRO B O 1
ATOM 1621 N N . LYS B 1 76 ? -12.578 17.109 6.566 1 91 76 LYS B N 1
ATOM 1622 C CA . LYS B 1 76 ? -11.453 18.031 6.684 1 91 76 LYS B CA 1
ATOM 1623 C C . LYS B 1 76 ? -10.438 17.531 7.707 1 91 76 LYS B C 1
ATOM 1625 O O . LYS B 1 76 ? -10.758 16.672 8.539 1 91 76 LYS B O 1
ATOM 1630 N N . GLY B 1 77 ? -9.164 18.047 7.574 1 90.88 77 GLY B N 1
ATOM 1631 C CA . GLY B 1 77 ? -8.164 17.828 8.609 1 90.88 77 GLY B CA 1
ATOM 1632 C C . GLY B 1 77 ? -7.309 16.594 8.359 1 90.88 77 GLY B C 1
ATOM 1633 O O . GLY B 1 77 ? -6.414 16.281 9.148 1 90.88 77 GLY B O 1
ATOM 1634 N N . PHE B 1 78 ? -7.656 15.922 7.246 1 92.69 78 PHE B N 1
ATOM 1635 C CA . PHE B 1 78 ? -6.898 14.711 6.969 1 92.69 78 PHE B CA 1
ATOM 1636 C C . PHE B 1 78 ? -6.461 14.664 5.508 1 92.69 78 PHE B C 1
ATOM 1638 O O . PHE B 1 78 ? -7.156 15.18 4.633 1 92.69 78 PHE B O 1
ATOM 1645 N N . LYS B 1 79 ? -5.316 14.07 5.312 1 94.06 79 LYS B N 1
ATOM 1646 C CA . LYS B 1 79 ? -4.926 13.555 4.008 1 94.06 79 LYS B CA 1
ATOM 1647 C C . LYS B 1 79 ? -5.324 12.086 3.854 1 94.06 79 LYS B C 1
ATOM 1649 O O . LYS B 1 79 ? -5.18 11.297 4.789 1 94.06 79 LYS B O 1
ATOM 1654 N N . TYR B 1 80 ? -5.809 11.773 2.693 1 96.44 80 TYR B N 1
ATOM 1655 C CA . TYR B 1 80 ? -6.27 10.398 2.486 1 96.44 80 TYR B CA 1
ATOM 1656 C C . TYR B 1 80 ? -5.5 9.734 1.355 1 96.44 80 TYR B C 1
ATOM 1658 O O . TYR B 1 80 ? -5.211 10.359 0.334 1 96.44 80 TYR B O 1
ATOM 1666 N N . ILE B 1 81 ? -5.172 8.469 1.553 1 97 81 ILE B N 1
ATOM 1667 C CA . ILE B 1 81 ? -4.613 7.605 0.521 1 97 81 ILE B CA 1
ATOM 1668 C C . ILE B 1 81 ? -5.363 6.273 0.506 1 97 81 ILE B C 1
ATOM 1670 O O . ILE B 1 81 ? -5.52 5.629 1.547 1 97 81 ILE B O 1
ATOM 1674 N N . VAL B 1 82 ? -5.816 5.879 -0.652 1 98.06 82 VAL B N 1
ATOM 1675 C CA . VAL B 1 82 ? -6.422 4.562 -0.812 1 98.06 82 VAL B CA 1
ATOM 1676 C C . VAL B 1 82 ? -5.637 3.754 -1.842 1 98.06 82 VAL B C 1
ATOM 1678 O O . VAL B 1 82 ? -5.547 4.145 -3.008 1 98.06 82 VAL B O 1
ATOM 1681 N N . LEU B 1 83 ? -5.059 2.715 -1.397 1 97.5 83 LEU B N 1
ATOM 1682 C CA . LEU B 1 83 ? -4.352 1.778 -2.266 1 97.5 83 LEU B CA 1
ATOM 1683 C C . LEU B 1 83 ? -5.184 0.522 -2.5 1 97.5 83 LEU B C 1
ATOM 1685 O O . LEU B 1 83 ? -5.609 -0.135 -1.547 1 97.5 83 LEU B O 1
ATOM 1689 N N . THR B 1 84 ? -5.457 0.206 -3.709 1 97.88 84 THR B N 1
ATOM 1690 C CA . THR B 1 84 ? -6.191 -1.004 -4.062 1 97.88 84 THR B CA 1
ATOM 1691 C C . THR B 1 84 ? -5.352 -1.907 -4.957 1 97.88 84 THR B C 1
ATOM 1693 O O . THR B 1 84 ? -4.801 -1.454 -5.961 1 97.88 84 THR B O 1
ATOM 1696 N N . GLN B 1 85 ? -5.25 -3.117 -4.57 1 96.69 85 GLN B N 1
ATOM 1697 C CA . GLN B 1 85 ? -4.527 -4.117 -5.348 1 96.69 85 GLN B CA 1
ATOM 1698 C C . GLN B 1 85 ? -5.41 -5.32 -5.66 1 96.69 85 GLN B C 1
ATOM 1700 O O . GLN B 1 85 ? -6.094 -5.84 -4.773 1 96.69 85 GLN B O 1
ATOM 1705 N N . ILE B 1 86 ? -5.359 -5.812 -6.895 1 96.94 86 ILE B N 1
ATOM 1706 C CA . ILE B 1 86 ? -6.047 -7.039 -7.273 1 96.94 86 ILE B CA 1
ATOM 1707 C C . ILE B 1 86 ? -5.082 -7.969 -8.008 1 96.94 86 ILE B C 1
ATOM 1709 O O . ILE B 1 86 ? -4.383 -7.539 -8.938 1 96.94 86 ILE B O 1
ATOM 1713 N N . ASN B 1 87 ? -5.047 -9.188 -7.613 1 95.94 87 ASN B N 1
ATOM 1714 C CA . ASN B 1 87 ? -4.188 -10.203 -8.211 1 95.94 87 ASN B CA 1
ATOM 1715 C C . ASN B 1 87 ? -4.973 -11.461 -8.562 1 95.94 87 ASN B C 1
ATOM 1717 O O . ASN B 1 87 ? -5.969 -11.781 -7.914 1 95.94 87 ASN B O 1
ATOM 1721 N N . GLU B 1 88 ? -4.438 -12.086 -9.602 1 96.19 88 GLU B N 1
ATOM 1722 C CA . GLU B 1 88 ? -4.918 -13.445 -9.852 1 96.19 88 GLU B CA 1
ATOM 1723 C C . GLU B 1 88 ? -4.594 -14.367 -8.68 1 96.19 88 GLU B C 1
ATOM 1725 O O . GLU B 1 88 ? -3.475 -14.352 -8.164 1 96.19 88 GLU B O 1
ATOM 1730 N N . ASN B 1 89 ? -5.605 -15.141 -8.297 1 96.31 89 ASN B N 1
ATOM 1731 C CA . ASN B 1 89 ? -5.414 -16.078 -7.195 1 96.31 89 ASN B CA 1
ATOM 1732 C C . ASN B 1 89 ? -5.016 -17.469 -7.707 1 96.31 89 ASN B C 1
ATOM 1734 O O . ASN B 1 89 ? -5.871 -18.234 -8.133 1 96.31 89 ASN B O 1
ATOM 1738 N N . LEU B 1 90 ? -3.768 -17.781 -7.633 1 96 90 LEU B N 1
ATOM 1739 C CA . LEU B 1 90 ? -3.26 -19.094 -8.023 1 96 90 LEU B CA 1
ATOM 1740 C C . LEU B 1 90 ? -2.807 -19.891 -6.801 1 96 90 LEU B C 1
ATOM 1742 O O . LEU B 1 90 ? -1.968 -20.781 -6.91 1 96 90 LEU B O 1
ATOM 1746 N N . GLY B 1 91 ? -3.254 -19.438 -5.617 1 94.88 91 GLY B N 1
ATOM 1747 C CA . GLY B 1 91 ? -2.902 -20.109 -4.379 1 94.88 91 GLY B CA 1
ATOM 1748 C C . GLY B 1 91 ? -1.552 -19.688 -3.828 1 94.88 91 GLY B C 1
ATOM 1749 O O . GLY B 1 91 ? -0.959 -20.391 -3.01 1 94.88 91 GLY B O 1
ATOM 1750 N N . GLN B 1 92 ? -1.066 -18.578 -4.336 1 92.94 92 GLN B N 1
ATOM 1751 C CA . GLN B 1 92 ? 0.246 -18.109 -3.918 1 92.94 92 GLN B CA 1
ATOM 1752 C C . GLN B 1 92 ? 0.207 -17.578 -2.488 1 92.94 92 GLN B C 1
ATOM 1754 O O . GLN B 1 92 ? -0.799 -17 -2.059 1 92.94 92 GLN B O 1
ATOM 1759 N N . GLY B 1 93 ? 1.277 -17.766 -1.777 1 92.25 93 GLY B N 1
ATOM 1760 C CA . GLY B 1 93 ? 1.441 -17.078 -0.503 1 92.25 93 GLY B CA 1
ATOM 1761 C C . GLY B 1 93 ? 1.812 -15.617 -0.652 1 92.25 93 GLY B C 1
ATOM 1762 O O . GLY B 1 93 ? 2.25 -15.188 -1.722 1 92.25 93 GLY B O 1
ATOM 1763 N N . GLY B 1 94 ? 1.568 -14.875 0.38 1 92.69 94 GLY B N 1
ATOM 1764 C CA . GLY B 1 94 ? 1.935 -13.469 0.374 1 92.69 94 GLY B CA 1
ATOM 1765 C C . GLY B 1 94 ? 1.923 -12.844 1.756 1 92.69 94 GLY B C 1
ATOM 1766 O O . GLY B 1 94 ? 1.197 -13.297 2.643 1 92.69 94 GLY B O 1
ATOM 1767 N N . ARG B 1 95 ? 2.748 -11.867 1.949 1 93.5 95 ARG B N 1
ATOM 1768 C CA . ARG B 1 95 ? 2.809 -11.086 3.184 1 93.5 95 ARG B CA 1
ATOM 1769 C C . ARG B 1 95 ? 3.043 -9.609 2.887 1 93.5 95 ARG B C 1
ATOM 1771 O O . ARG B 1 95 ? 3.623 -9.258 1.855 1 93.5 95 ARG B O 1
ATOM 1778 N N . ALA B 1 96 ? 2.543 -8.805 3.77 1 94.5 96 ALA B N 1
ATOM 1779 C CA . ALA B 1 96 ? 2.777 -7.367 3.713 1 94.5 96 ALA B CA 1
ATOM 1780 C C . ALA B 1 96 ? 3.141 -6.812 5.086 1 94.5 96 ALA B C 1
ATOM 1782 O O . ALA B 1 96 ? 2.688 -7.332 6.109 1 94.5 96 ALA B O 1
ATOM 1783 N N . ASP B 1 97 ? 3.953 -5.879 5.098 1 95 97 ASP B N 1
ATOM 1784 C CA . ASP B 1 97 ? 4.336 -5.168 6.312 1 95 97 ASP B CA 1
ATOM 1785 C C . ASP B 1 97 ? 4.453 -3.668 6.055 1 95 97 ASP B C 1
ATOM 1787 O O . ASP B 1 97 ? 4.578 -3.236 4.906 1 95 97 ASP B O 1
ATOM 1791 N N . MET B 1 98 ? 4.332 -2.971 7.176 1 94.31 98 MET B N 1
ATOM 1792 C CA . MET B 1 98 ? 4.371 -1.515 7.066 1 94.31 98 MET B CA 1
ATOM 1793 C C . MET B 1 98 ? 5.227 -0.909 8.172 1 94.31 98 MET B C 1
ATOM 1795 O O . MET B 1 98 ? 5.121 -1.311 9.336 1 94.31 98 MET B O 1
ATOM 1799 N N . VAL B 1 99 ? 6.094 -0.114 7.816 1 92.94 99 VAL B N 1
ATOM 1800 C CA . VAL B 1 99 ? 6.805 0.72 8.781 1 92.94 99 VAL B CA 1
ATOM 1801 C C . VAL B 1 99 ? 6.453 2.188 8.555 1 92.94 99 VAL B C 1
ATOM 1803 O O . VAL B 1 99 ? 6.316 2.631 7.41 1 92.94 99 VAL B O 1
ATOM 1806 N N . CYS B 1 100 ? 6.203 2.846 9.672 1 87.38 100 CYS B N 1
ATOM 1807 C CA . CYS B 1 100 ? 5.73 4.219 9.508 1 87.38 100 CYS B CA 1
ATOM 1808 C C . CYS B 1 100 ? 6.375 5.141 10.531 1 87.38 100 CYS B C 1
ATOM 1810 O O . CYS B 1 100 ? 6.84 4.684 11.578 1 87.38 100 CYS B O 1
ATOM 1812 N N . HIS B 1 101 ? 6.508 6.324 10.188 1 84.88 101 HIS B N 1
ATOM 1813 C CA . HIS B 1 101 ? 6.867 7.465 11.016 1 84.88 101 HIS B CA 1
ATOM 1814 C C . HIS B 1 101 ? 5.805 8.555 10.945 1 84.88 101 HIS B C 1
ATOM 1816 O O . HIS B 1 101 ? 5.855 9.422 10.07 1 84.88 101 HIS B O 1
ATOM 1822 N N . TRP B 1 102 ? 4.746 8.359 11.766 1 79.38 102 TRP B N 1
ATOM 1823 C CA . TRP B 1 102 ? 3.598 9.258 11.75 1 79.38 102 TRP B CA 1
ATOM 1824 C C . TRP B 1 102 ? 3.084 9.516 13.156 1 79.38 102 TRP B C 1
ATOM 1826 O O . TRP B 1 102 ? 3.768 9.203 14.141 1 79.38 102 TRP B O 1
ATOM 1836 N N . GLU B 1 103 ? 2.033 10.273 13.242 1 78.19 103 GLU B N 1
ATOM 1837 C CA . GLU B 1 103 ? 1.51 10.648 14.547 1 78.19 103 GLU B CA 1
ATOM 1838 C C . GLU B 1 103 ? 0.469 9.648 15.039 1 78.19 103 GLU B C 1
ATOM 1840 O O . GLU B 1 103 ? -0.026 8.828 14.258 1 78.19 103 GLU B O 1
ATOM 1845 N N . ASP B 1 104 ? 0.119 9.711 16.281 1 80.94 104 ASP B N 1
ATOM 1846 C CA . ASP B 1 104 ? -0.814 8.789 16.922 1 80.94 104 ASP B CA 1
ATOM 1847 C C . ASP B 1 104 ? -2.207 8.898 16.312 1 80.94 104 ASP B C 1
ATOM 1849 O O . ASP B 1 104 ? -2.965 7.93 16.297 1 80.94 104 ASP B O 1
ATOM 1853 N N . SER B 1 105 ? -2.502 10.016 15.742 1 87.31 105 SER B N 1
ATOM 1854 C CA . SER B 1 105 ? -3.84 10.25 15.211 1 87.31 105 SER B CA 1
ATOM 1855 C C . SER B 1 105 ? -3.945 9.781 13.758 1 87.31 105 SER B C 1
ATOM 1857 O O . SER B 1 105 ? -5.039 9.758 13.188 1 87.31 105 SER B O 1
ATOM 1859 N N . ASP B 1 106 ? -2.84 9.422 13.258 1 92.81 106 ASP B N 1
ATOM 1860 C CA . ASP B 1 106 ? -2.875 8.812 11.93 1 92.81 106 ASP B CA 1
ATOM 1861 C C . ASP B 1 106 ? -3.338 7.355 12.008 1 92.81 106 ASP B C 1
ATOM 1863 O O . ASP B 1 106 ? -3.004 6.645 12.953 1 92.81 106 ASP B O 1
ATOM 1867 N N . VAL B 1 107 ? -4.18 7.035 11.055 1 94.12 107 VAL B N 1
ATOM 1868 C CA . VAL B 1 107 ? -4.734 5.691 11.148 1 94.12 107 VAL B CA 1
ATOM 1869 C C . VAL B 1 107 ? -4.676 5.008 9.781 1 94.12 107 VAL B C 1
ATOM 1871 O O . VAL B 1 107 ? -4.555 5.676 8.758 1 94.12 107 VAL B O 1
ATOM 1874 N N . VAL B 1 108 ? -4.734 3.666 9.844 1 95.5 108 VAL B N 1
ATOM 1875 C CA . VAL B 1 108 ? -4.738 2.834 8.648 1 95.5 108 VAL B CA 1
ATOM 1876 C C . VAL B 1 108 ? -5.836 1.779 8.758 1 95.5 108 VAL B C 1
ATOM 1878 O O . VAL B 1 108 ? -6.062 1.215 9.828 1 95.5 108 VAL B O 1
ATOM 1881 N N . ALA B 1 109 ? -6.582 1.599 7.699 1 96.56 109 ALA B N 1
ATOM 1882 C CA . ALA B 1 109 ? -7.566 0.529 7.562 1 96.56 109 ALA B CA 1
ATOM 1883 C C . ALA B 1 109 ? -7.223 -0.39 6.395 1 96.56 109 ALA B C 1
ATOM 1885 O O . ALA B 1 109 ? -6.922 0.08 5.293 1 96.56 109 ALA B O 1
ATOM 1886 N N . GLN B 1 110 ? -7.234 -1.658 6.668 1 96.56 110 GLN B N 1
ATOM 1887 C CA . GLN B 1 110 ? -6.949 -2.635 5.621 1 96.56 110 GLN B CA 1
ATOM 1888 C C . GLN B 1 110 ? -8.023 -3.723 5.578 1 96.56 110 GLN B C 1
ATOM 1890 O O . GLN B 1 110 ? -8.414 -4.254 6.621 1 96.56 110 GLN B O 1
ATOM 1895 N N . GLU B 1 111 ? -8.492 -4.043 4.453 1 97.75 111 GLU B N 1
ATOM 1896 C CA . GLU B 1 111 ? -9.414 -5.152 4.246 1 97.75 111 GLU B CA 1
ATOM 1897 C C . GLU B 1 111 ? -9.031 -5.965 3.012 1 97.75 111 GLU B C 1
ATOM 1899 O O . GLU B 1 111 ? -8.422 -5.438 2.08 1 97.75 111 GLU B O 1
ATOM 1904 N N . MET B 1 112 ? -9.359 -7.176 3.074 1 97 112 MET B N 1
ATOM 1905 C CA . MET B 1 112 ? -9.047 -8.094 1.983 1 97 112 MET B CA 1
ATOM 1906 C C . MET B 1 112 ? -10.273 -8.914 1.589 1 97 112 MET B C 1
ATOM 1908 O O . MET B 1 112 ? -11.109 -9.234 2.436 1 97 112 MET B O 1
ATOM 1912 N N . TYR B 1 113 ? -10.273 -9.164 0.331 1 97.69 113 TYR B N 1
ATOM 1913 C CA . TYR B 1 113 ? -11.258 -10.078 -0.23 1 97.69 113 TYR B CA 1
ATOM 1914 C C . TYR B 1 113 ? -10.602 -11.07 -1.183 1 97.69 113 TYR B C 1
ATOM 1916 O O . TYR B 1 113 ? -9.672 -10.719 -1.911 1 97.69 113 TYR B O 1
ATOM 1924 N N . SER B 1 114 ? -11.078 -12.305 -1.059 1 96.75 114 SER B N 1
ATOM 1925 C CA . SER B 1 114 ? -10.594 -13.25 -2.059 1 96.75 114 SER B CA 1
ATOM 1926 C C . SER B 1 114 ? -11.664 -14.266 -2.428 1 96.75 114 SER B C 1
ATOM 1928 O O . SER B 1 114 ? -12.539 -14.57 -1.618 1 96.75 114 SER B O 1
ATOM 1930 N N . ASN B 1 115 ? -11.664 -14.719 -3.57 1 96 115 ASN B N 1
ATOM 1931 C CA . ASN B 1 115 ? -12.375 -15.898 -4.039 1 96 115 ASN B CA 1
ATOM 1932 C C . ASN B 1 115 ? -11.445 -16.859 -4.781 1 96 115 ASN B C 1
ATOM 1934 O O . ASN B 1 115 ? -10.227 -16.75 -4.664 1 96 115 ASN B O 1
ATOM 1938 N N . ASP B 1 116 ? -11.984 -17.766 -5.551 1 95.31 116 ASP B N 1
ATOM 1939 C CA . ASP B 1 116 ? -11.148 -18.781 -6.176 1 95.31 116 ASP B CA 1
ATOM 1940 C C . ASP B 1 116 ? -10.312 -18.203 -7.309 1 95.31 116 ASP B C 1
ATOM 1942 O O . ASP B 1 116 ? -9.336 -18.812 -7.75 1 95.31 116 ASP B O 1
ATOM 1946 N N . SER B 1 117 ? -10.602 -17.016 -7.691 1 95.94 117 SER B N 1
ATOM 1947 C CA . SER B 1 117 ? -10.008 -16.5 -8.914 1 95.94 117 SER B CA 1
ATOM 1948 C C . SER B 1 117 ? -9.172 -15.25 -8.633 1 95.94 117 SER B C 1
ATOM 1950 O O . SER B 1 117 ? -8.172 -15 -9.312 1 95.94 117 SER B O 1
ATOM 1952 N N . LEU B 1 118 ? -9.609 -14.461 -7.707 1 95.81 118 LEU B N 1
ATOM 1953 C CA . LEU B 1 118 ? -8.875 -13.211 -7.523 1 95.81 118 LEU B CA 1
ATOM 1954 C C . LEU B 1 118 ? -8.711 -12.891 -6.043 1 95.81 118 LEU B C 1
ATOM 1956 O O . LEU B 1 118 ? -9.469 -13.383 -5.207 1 95.81 118 LEU B O 1
ATOM 1960 N N . ILE B 1 119 ? -7.652 -12.141 -5.703 1 97 119 ILE B N 1
ATOM 1961 C CA . ILE B 1 119 ? -7.375 -11.57 -4.387 1 97 119 ILE B CA 1
ATOM 1962 C C . ILE B 1 119 ? -7.336 -10.047 -4.48 1 97 119 ILE B C 1
ATOM 1964 O O . ILE B 1 119 ? -6.719 -9.492 -5.395 1 97 119 ILE B O 1
ATOM 1968 N N . CYS B 1 120 ? -8.055 -9.406 -3.557 1 97.81 120 CYS B N 1
ATOM 1969 C CA . CYS B 1 120 ? -8.047 -7.949 -3.508 1 97.81 120 CYS B CA 1
ATOM 1970 C C . CYS B 1 120 ? -7.629 -7.453 -2.129 1 97.81 120 CYS B C 1
ATOM 1972 O O . CYS B 1 120 ? -8.141 -7.922 -1.112 1 97.81 120 CYS B O 1
ATOM 1974 N N . ILE B 1 121 ? -6.715 -6.551 -2.141 1 97.75 121 ILE B N 1
ATOM 1975 C CA . ILE B 1 121 ? -6.297 -5.883 -0.915 1 97.75 121 ILE B CA 1
ATOM 1976 C C . ILE B 1 121 ? -6.559 -4.383 -1.032 1 97.75 121 ILE B C 1
ATOM 1978 O O . ILE B 1 121 ? -6.164 -3.752 -2.018 1 97.75 121 ILE B O 1
ATOM 1982 N N . CYS B 1 122 ? -7.238 -3.857 -0.102 1 98.38 122 CYS B N 1
ATOM 1983 C CA . CYS B 1 122 ? -7.492 -2.424 -0.027 1 98.38 122 CYS B CA 1
ATOM 1984 C C . CYS B 1 122 ? -6.941 -1.838 1.267 1 98.38 122 CYS B C 1
ATOM 1986 O O . CYS B 1 122 ? -7.285 -2.297 2.357 1 98.38 122 CYS B O 1
ATOM 1988 N N . ILE B 1 123 ? -6.105 -0.859 1.146 1 97.81 123 ILE B N 1
ATOM 1989 C CA . ILE B 1 123 ? -5.504 -0.175 2.285 1 97.81 123 ILE B CA 1
ATOM 1990 C C . ILE B 1 123 ? -5.82 1.317 2.217 1 97.81 123 ILE B C 1
ATOM 1992 O O . ILE B 1 123 ? -5.59 1.96 1.189 1 97.81 123 ILE B O 1
ATOM 1996 N N . ALA B 1 124 ? -6.301 1.817 3.307 1 97.88 124 ALA B N 1
ATOM 1997 C CA . ALA B 1 124 ? -6.664 3.232 3.369 1 97.88 124 ALA B CA 1
ATOM 1998 C C . ALA B 1 124 ? -5.953 3.928 4.527 1 97.88 124 ALA B C 1
ATOM 2000 O O . ALA B 1 124 ? -5.949 3.424 5.652 1 97.88 124 ALA B O 1
ATOM 2001 N N . PHE B 1 125 ? -5.414 5.086 4.23 1 96.38 125 PHE B N 1
ATOM 2002 C CA . PHE B 1 125 ? -4.754 5.898 5.246 1 96.38 125 PHE B CA 1
ATOM 2003 C C . PHE B 1 125 ? -5.52 7.199 5.477 1 96.38 125 PHE B C 1
ATOM 2005 O O . PHE B 1 125 ? -5.961 7.844 4.523 1 96.38 125 PHE B O 1
ATOM 2012 N N . ALA B 1 126 ? -5.645 7.539 6.664 1 95.81 126 ALA B N 1
ATOM 2013 C CA . ALA B 1 126 ? -6.074 8.867 7.09 1 95.81 126 ALA B CA 1
ATOM 2014 C C . ALA B 1 126 ? -5.004 9.547 7.938 1 95.81 126 ALA B C 1
ATOM 2016 O O . ALA B 1 126 ? -4.77 9.148 9.086 1 95.81 126 ALA B O 1
ATOM 2017 N N . LEU B 1 127 ? -4.395 10.562 7.391 1 93.75 127 LEU B N 1
ATOM 2018 C CA . LEU B 1 127 ? -3.279 11.234 8.055 1 93.75 127 LEU B CA 1
ATOM 2019 C C . LEU B 1 127 ? -3.656 12.656 8.438 1 93.75 127 LEU B C 1
ATOM 2021 O O . LEU B 1 127 ? -4.105 13.438 7.586 1 93.75 127 LEU B O 1
ATOM 2025 N N . VAL B 1 128 ? -3.367 12.938 9.68 1 90 128 VAL B N 1
ATOM 2026 C CA . VAL B 1 128 ? -3.676 14.297 10.109 1 90 128 VAL B CA 1
ATOM 2027 C C . VAL B 1 128 ? -2.848 15.297 9.305 1 90 128 VAL B C 1
ATOM 2029 O O . VAL B 1 128 ? -1.641 15.109 9.125 1 90 128 VAL B O 1
ATOM 2032 N N . ALA B 1 129 ? -3.459 16.266 8.797 1 81.75 129 ALA B N 1
ATOM 2033 C CA . ALA B 1 129 ? -2.807 17.266 7.949 1 81.75 129 ALA B CA 1
ATOM 2034 C C . ALA B 1 129 ? -2.029 18.281 8.797 1 81.75 129 ALA B C 1
ATOM 2036 O O . ALA B 1 129 ? -2.4 18.547 9.938 1 81.75 129 ALA B O 1
#

Radius of gyration: 25.77 Å; Cα contacts (8 Å, |Δi|>4): 405; chains: 2; bounding box: 41×102×80 Å

Solvent-accessible surface area (backbone atoms only — not comparable to full-atom values): 14997 Å² total; per-residue (Å²): 134,84,80,77,77,74,76,72,71,78,72,78,78,69,70,69,65,74,71,79,73,78,72,75,67,49,66,62,50,43,56,48,49,48,52,48,48,47,73,73,43,70,91,55,62,60,60,56,84,90,44,50,65,53,58,52,51,53,40,50,51,51,26,51,52,52,50,51,50,47,40,68,76,51,72,66,67,52,30,38,40,25,39,28,33,43,28,44,38,80,79,60,55,71,53,71,47,75,38,73,50,72,59,88,62,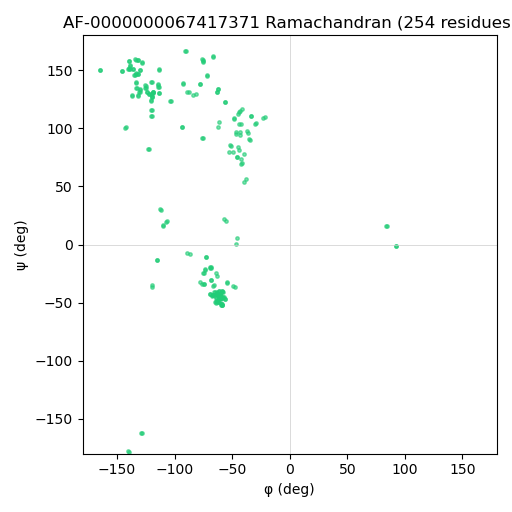38,47,74,34,73,44,72,44,70,60,85,32,27,34,35,43,39,38,37,37,41,32,62,88,136,85,79,75,78,73,78,72,72,78,73,78,78,72,67,73,64,74,70,78,73,79,71,75,68,50,65,64,50,42,55,50,49,46,53,49,48,46,72,72,41,70,90,56,62,60,58,56,83,90,43,50,64,52,59,53,50,53,41,51,50,51,26,51,53,52,51,51,50,49,39,68,76,50,74,66,69,53,30,37,40,25,40,28,34,44,28,44,39,81,80,60,56,69,50,73,48,73,40,72,49,73,58,88,62,38,46,75,35,73,46,74,43,72,61,84,32,27,35,36,42,37,41,36,38,41,33,62,85